Protein AF-A0AAV4H0S3-F1 (afdb_monomer)

Nearest PDB structures (foldseek):
  5j5u-assembly4_D  TM=8.490E-01  e=4.529E-18  Flavobacterium johnsoniae UW101
  5j5u-assembly1_A  TM=8.573E-01  e=6.608E-18  Flavobacterium johnsoniae UW101
  5j5u-assembly3_C  TM=8.530E-01  e=1.017E-17  Flavobacterium johnsoniae UW101
  6dk2-assembly1_A  TM=8.198E-01  e=1.654E-17  Bacteroidetes bacterium AC2a
  6dk2-assembly2_B  TM=8.374E-01  e=3.921E-17  Bacteroidetes bacterium AC2a

Radius of gyration: 20.95 Å; Cα contacts (8 Å, |Δi|>4): 518; chains: 1; bounding box: 54×49×56 Å

InterPro domains:
  IPR011990 Tetratricopeptide-like helical domain superfamily [SSF48452] (2-329)
  IPR041662 SusD-like 2 [PF12771] (5-298)

Organism: NCBI:txid1093978

pLDDT: mean 95.14, std 5.3, range [49.88, 98.94]

Sequence (329 aa):
ALNPENPTPKYDDGFKVYKDLIARLKKAIEAIDTGARGLEIDNIYGGSMEKWKKYGASIYLRMGMVLADVDPNFSKTAVEDAFNKGVFTSNEDNALLTYTTEPPNRNPIYGAITASGRDDYVIAENLVDKLNTLNDPRRDVFYTKLDDGTYKGGFSGKINKYGSFSHVSDLVGKTPDRKGRLMDYSEVSFLLAEAKQLKEYNNIGSKSAEYHYDEGVKASIKFWGKSDEEATTYLAQPSVQYNPAKYKELIGTQMWIATYNRGYATWLHYRRYDQPIMKDVKKGKTTDKQPPRRLTYPVSEQTMNINSKDAGNKIGGDKMETKLFWDKN

Solvent-accessible surface area (backbone atoms only — not comparable to full-atom values): 17935 Å² total; per-residue (Å²): 130,85,48,85,92,43,77,62,60,74,69,76,59,67,66,61,53,51,52,50,49,51,56,51,49,52,53,52,41,71,67,57,56,61,86,48,88,44,53,80,89,34,56,55,62,62,23,42,35,55,52,51,32,21,46,46,17,36,52,40,29,54,56,14,57,52,28,43,84,66,39,47,70,61,13,41,56,38,32,31,50,15,44,74,64,37,40,58,86,41,71,90,52,36,44,33,40,62,32,36,76,52,85,92,50,29,21,65,55,11,45,61,30,51,76,62,70,49,79,74,65,59,38,50,30,66,58,41,51,51,39,58,77,64,66,42,85,59,51,69,58,57,22,34,66,42,98,88,70,46,74,40,36,28,59,62,69,56,93,64,64,46,97,79,32,14,28,64,6,60,76,56,28,65,32,32,40,46,60,43,63,79,49,48,27,27,56,51,24,36,53,48,14,51,42,47,65,40,79,83,49,72,63,64,74,87,72,51,28,58,57,25,39,52,50,13,53,36,43,36,41,40,75,68,74,44,52,70,66,58,33,52,57,53,48,67,34,84,93,57,44,82,42,86,94,46,40,52,56,54,46,19,33,52,48,36,59,58,31,61,92,27,64,70,60,23,55,51,45,22,55,72,44,64,13,62,83,69,74,69,23,85,62,42,88,43,92,82,18,51,83,69,58,39,80,53,78,56,73,64,40,60,71,69,25,60,45,51,52,58,50,20,54,76,57,79,35,73,40,37,73,34,55,48,87,49,48,77,121

Secondary structure (DSSP, 8-state):
---TT-SSPPPPPHHHHHHHHHHHHHHHHHH--TTS---TT-TTTTT-HHHHHHHHHHHHHHHHHHTTTT-HHHHHHHHHHHHHTT---SGGG-EEE--BSSTTSB-HHHIIIIITT----B-BHHHHHHHHHTT-TTHHHHBPPPTTS---PBPTTS---GGGS-BB-HHHHS-TTPPEEEE-HHHHHHHHHHHHHSTT--SS-S--HHHHHHHHHHHHHHHTT--HHHHHHHHTSTTTS--GGGHHHHHHHHHHHHTTT-HHHHHHHHHHHT-SPPPP-TT-SSTTSSPPSSPPPPHHHHHH-THHHHHHHHTT-S-TTPPPTT---

Mean predicted aligned error: 3.86 Å

Structure (mmCIF, N/CA/C/O backbone):
data_AF-A0AAV4H0S3-F1
#
_entry.id   AF-A0AAV4H0S3-F1
#
loop_
_atom_site.group_PDB
_atom_site.id
_atom_site.type_symbol
_atom_site.label_atom_id
_atom_site.label_alt_id
_atom_site.label_comp_id
_atom_site.label_asym_id
_atom_site.label_entity_id
_atom_site.label_seq_id
_atom_site.pdbx_PDB_ins_code
_atom_site.Cartn_x
_atom_site.Cartn_y
_atom_site.Cartn_z
_atom_site.occupancy
_atom_site.B_iso_or_equiv
_atom_site.auth_seq_id
_atom_site.auth_comp_id
_atom_site.auth_asym_id
_atom_site.auth_atom_id
_atom_site.pdbx_PDB_model_num
ATOM 1 N N . ALA A 1 1 ? 20.809 -10.542 -17.241 1.00 49.88 1 ALA A N 1
ATOM 2 C CA . ALA A 1 1 ? 21.268 -11.663 -16.397 1.00 49.88 1 ALA A CA 1
ATOM 3 C C . ALA A 1 1 ? 21.158 -13.043 -17.070 1.00 49.88 1 ALA A C 1
ATOM 5 O O . ALA A 1 1 ? 21.772 -13.963 -16.564 1.00 49.88 1 ALA A O 1
ATOM 6 N N . LEU A 1 2 ? 20.437 -13.214 -18.196 1.00 56.72 2 LEU A N 1
ATOM 7 C CA . LEU A 1 2 ? 20.309 -14.515 -18.892 1.00 56.72 2 LEU A CA 1
ATOM 8 C C . LEU A 1 2 ? 21.019 -14.586 -20.260 1.00 56.72 2 LEU A C 1
ATOM 10 O O . LEU A 1 2 ? 20.886 -15.585 -20.954 1.00 56.72 2 LEU A O 1
ATOM 14 N N . ASN A 1 3 ? 21.752 -13.542 -20.665 1.00 74.81 3 ASN A N 1
ATOM 15 C CA . ASN A 1 3 ? 22.568 -13.602 -21.877 1.00 74.81 3 ASN A CA 1
ATOM 16 C C . ASN A 1 3 ? 23.973 -14.107 -21.497 1.00 74.81 3 ASN A C 1
ATOM 18 O O . ASN A 1 3 ? 24.678 -13.363 -20.808 1.00 74.81 3 ASN A O 1
ATOM 22 N N . PRO A 1 4 ? 24.394 -15.314 -21.923 1.00 77.31 4 PRO A N 1
ATOM 23 C CA . PRO A 1 4 ? 25.727 -15.835 -21.619 1.00 77.31 4 PRO A CA 1
ATOM 24 C C . PRO A 1 4 ? 26.857 -14.970 -22.202 1.00 77.31 4 PRO A C 1
ATOM 26 O O . PRO A 1 4 ? 27.970 -15.001 -21.688 1.00 77.31 4 PRO A O 1
ATOM 29 N N . GLU A 1 5 ? 26.572 -14.146 -23.214 1.00 86.06 5 GLU A N 1
ATOM 30 C CA . GLU A 1 5 ? 27.529 -13.211 -23.822 1.00 86.06 5 GLU A CA 1
ATOM 31 C C . GLU A 1 5 ? 27.691 -11.905 -23.026 1.00 86.06 5 GLU A C 1
ATOM 33 O O . GLU A 1 5 ? 28.588 -11.112 -23.298 1.00 86.06 5 GLU A O 1
ATOM 38 N N . ASN A 1 6 ? 26.838 -11.665 -22.024 1.00 84.56 6 ASN A N 1
ATOM 39 C CA . ASN A 1 6 ? 26.936 -10.517 -21.124 1.00 84.56 6 ASN A CA 1
ATOM 40 C C . ASN A 1 6 ? 26.804 -10.976 -19.660 1.00 84.56 6 ASN A C 1
ATOM 42 O O . ASN A 1 6 ? 25.757 -10.753 -19.036 1.00 84.56 6 ASN A O 1
ATOM 46 N N . PRO A 1 7 ? 27.844 -11.639 -19.114 1.00 83.31 7 PRO A N 1
ATOM 47 C CA . PRO A 1 7 ? 27.806 -12.231 -17.776 1.00 83.31 7 PRO A CA 1
ATOM 48 C C . PRO A 1 7 ? 27.806 -11.181 -16.657 1.00 83.31 7 PRO A C 1
ATOM 50 O O . PRO A 1 7 ? 27.354 -11.460 -15.550 1.00 83.31 7 PRO A O 1
ATOM 53 N N . THR A 1 8 ? 28.265 -9.960 -16.942 1.00 86.62 8 THR A N 1
ATOM 54 C CA . THR A 1 8 ? 28.328 -8.840 -15.995 1.00 86.62 8 THR A CA 1
ATOM 55 C C . THR A 1 8 ? 27.564 -7.632 -16.546 1.00 86.62 8 THR A C 1
ATOM 57 O O . THR A 1 8 ? 28.153 -6.595 -16.863 1.00 86.62 8 THR A O 1
ATOM 60 N N . PRO A 1 9 ? 26.229 -7.732 -16.692 1.00 91.44 9 PRO A N 1
ATOM 61 C CA . PRO A 1 9 ? 25.446 -6.638 -17.238 1.00 91.44 9 PRO A CA 1
ATOM 62 C C . PRO A 1 9 ? 25.525 -5.417 -16.318 1.00 91.44 9 PRO A C 1
ATOM 64 O O . PRO A 1 9 ? 25.506 -5.532 -15.087 1.00 91.44 9 PRO A O 1
ATOM 67 N N . LYS A 1 10 ? 25.579 -4.230 -16.929 1.00 93.00 10 LYS A N 1
ATOM 68 C CA . LYS A 1 10 ? 25.437 -2.970 -16.199 1.00 93.00 10 LYS A CA 1
ATOM 69 C C . LYS A 1 10 ? 24.039 -2.873 -15.593 1.00 93.00 10 LYS A C 1
ATOM 71 O O . LYS A 1 10 ? 23.071 -3.396 -16.137 1.00 93.00 10 LYS A O 1
ATOM 76 N N . TYR A 1 11 ? 23.962 -2.170 -14.472 1.00 94.00 11 TYR A N 1
ATOM 77 C CA . TYR A 1 11 ? 22.703 -1.839 -13.825 1.00 94.00 11 TYR A CA 1
ATOM 78 C C . TYR A 1 11 ? 22.131 -0.581 -14.471 1.00 94.00 11 TYR A C 1
ATOM 80 O O . TYR A 1 11 ? 22.799 0.460 -14.519 1.00 94.00 11 TYR A O 1
ATOM 88 N N . ASP A 1 12 ? 20.905 -0.694 -14.968 1.00 95.06 12 ASP A N 1
ATOM 89 C CA . ASP A 1 12 ? 20.189 0.425 -15.559 1.00 95.06 12 ASP A CA 1
ATOM 90 C C . ASP A 1 12 ? 19.768 1.443 -14.494 1.00 95.06 12 ASP A C 1
ATOM 92 O O . ASP A 1 12 ? 19.574 1.127 -13.318 1.00 95.06 12 ASP A O 1
ATOM 96 N N . ASP A 1 13 ? 19.619 2.693 -14.923 1.00 95.56 13 ASP A N 1
ATOM 97 C CA . ASP A 1 13 ? 19.119 3.759 -14.065 1.00 95.56 13 ASP A CA 1
ATOM 98 C C . ASP A 1 13 ? 17.660 3.495 -13.660 1.00 95.56 13 ASP A C 1
ATOM 100 O O . ASP A 1 13 ? 16.784 3.330 -14.513 1.00 95.56 13 ASP A O 1
ATOM 104 N N . GLY A 1 14 ? 17.393 3.483 -12.351 1.00 95.19 14 GLY A N 1
ATOM 105 C CA . GLY A 1 14 ? 16.081 3.125 -11.815 1.00 95.19 14 GLY A CA 1
ATOM 106 C C . GLY A 1 14 ? 14.953 4.039 -12.297 1.00 95.19 14 GLY A C 1
ATOM 107 O O . GLY A 1 14 ? 13.861 3.548 -12.572 1.00 95.19 14 GLY A O 1
ATOM 108 N N . PHE A 1 15 ? 15.211 5.341 -12.460 1.00 96.56 15 PHE A N 1
ATOM 109 C CA . PHE A 1 15 ? 14.204 6.293 -12.935 1.00 96.56 15 PHE A CA 1
ATOM 110 C C . PHE A 1 15 ? 13.856 6.053 -14.410 1.00 96.56 15 PHE A C 1
ATOM 112 O O . PHE A 1 15 ? 12.675 6.024 -14.771 1.00 96.56 15 PHE A O 1
ATOM 119 N N . LYS A 1 16 ? 14.860 5.792 -15.259 1.00 97.44 16 LYS A N 1
ATOM 120 C CA . LYS A 1 16 ? 14.649 5.404 -16.665 1.00 97.44 16 LYS A CA 1
ATOM 121 C C . LYS A 1 16 ? 13.889 4.086 -16.792 1.00 97.44 16 LYS A C 1
ATOM 123 O O . LYS A 1 16 ? 12.915 4.034 -17.541 1.00 97.44 16 LYS A O 1
ATOM 128 N N . VAL A 1 17 ? 14.284 3.056 -16.037 1.00 97.75 17 VAL A N 1
ATOM 129 C CA . VAL A 1 17 ? 13.578 1.761 -16.012 1.00 97.75 17 VAL A CA 1
ATOM 130 C C . VAL A 1 17 ? 12.121 1.954 -15.602 1.00 97.75 17 VAL A C 1
ATOM 132 O O . VAL A 1 17 ? 11.226 1.396 -16.226 1.00 97.75 17 VAL A O 1
ATOM 135 N N . TYR A 1 18 ? 11.855 2.782 -14.592 1.00 98.31 18 TYR A N 1
ATOM 136 C CA . TYR A 1 18 ? 10.496 3.009 -14.109 1.00 98.31 18 TYR A CA 1
ATOM 137 C C . TYR A 1 18 ? 9.591 3.670 -15.156 1.00 98.31 18 TYR A C 1
ATOM 139 O O . TYR A 1 18 ? 8.459 3.229 -15.359 1.00 98.31 18 TYR A O 1
ATOM 147 N N . LYS A 1 19 ? 10.092 4.687 -15.869 1.00 98.38 19 LYS A N 1
ATOM 148 C CA . LYS A 1 19 ? 9.354 5.319 -16.975 1.00 98.38 19 LYS A CA 1
ATOM 149 C C . LYS A 1 19 ? 9.140 4.374 -18.158 1.00 98.38 19 LYS A C 1
ATOM 151 O O . LYS A 1 19 ? 8.065 4.393 -18.754 1.00 98.38 19 LYS A O 1
ATOM 156 N N . ASP A 1 20 ? 10.121 3.532 -18.475 1.00 98.44 20 ASP A N 1
ATOM 157 C CA . ASP A 1 20 ? 9.971 2.505 -19.512 1.00 98.44 20 ASP A CA 1
ATOM 158 C C . ASP A 1 20 ? 8.908 1.461 -19.125 1.00 98.44 20 ASP A C 1
ATOM 160 O O . ASP A 1 20 ? 8.040 1.130 -19.932 1.00 98.44 20 ASP A O 1
ATOM 164 N N . LEU A 1 21 ? 8.890 1.011 -17.865 1.00 98.50 21 LEU A N 1
ATOM 165 C CA . LEU A 1 21 ? 7.846 0.121 -17.347 1.00 98.50 21 LEU A CA 1
ATOM 166 C C . LEU A 1 21 ? 6.452 0.750 -17.449 1.00 98.50 21 LEU A C 1
ATOM 168 O O . LEU A 1 21 ? 5.514 0.071 -17.861 1.00 98.50 21 LEU A O 1
ATOM 172 N N . ILE A 1 22 ? 6.317 2.044 -17.144 1.00 98.62 22 ILE A N 1
ATOM 173 C CA . ILE A 1 22 ? 5.062 2.784 -17.339 1.00 98.62 22 ILE A CA 1
ATOM 174 C C . ILE A 1 22 ? 4.642 2.774 -18.815 1.00 98.62 22 ILE A C 1
ATOM 176 O O . ILE A 1 22 ? 3.488 2.479 -19.125 1.00 98.62 22 ILE A O 1
ATOM 180 N N . ALA A 1 23 ? 5.567 3.047 -19.739 1.00 98.44 23 ALA A N 1
ATOM 181 C CA . ALA A 1 23 ? 5.273 3.038 -21.171 1.00 98.44 23 ALA A CA 1
ATOM 182 C C . ALA A 1 23 ? 4.837 1.646 -21.669 1.00 98.44 23 ALA A C 1
ATOM 184 O O . ALA A 1 23 ? 3.905 1.536 -22.469 1.00 98.44 23 ALA A O 1
ATOM 185 N N . ARG A 1 24 ? 5.471 0.573 -21.179 1.00 98.50 24 ARG A N 1
ATOM 186 C CA . ARG A 1 24 ? 5.085 -0.814 -21.493 1.00 98.50 24 ARG A CA 1
ATOM 187 C C . ARG A 1 24 ? 3.723 -1.174 -20.911 1.00 98.50 24 ARG A C 1
ATOM 189 O O . ARG A 1 24 ? 2.913 -1.770 -21.615 1.00 98.50 24 ARG A O 1
ATOM 196 N N . LEU A 1 25 ? 3.458 -0.787 -19.665 1.00 98.50 25 LEU A N 1
ATOM 197 C CA . LEU A 1 25 ? 2.172 -1.014 -19.009 1.00 98.50 25 LEU A CA 1
ATOM 198 C C . LEU A 1 25 ? 1.038 -0.311 -19.759 1.00 98.50 25 LEU A C 1
ATOM 200 O O . LEU A 1 25 ? 0.014 -0.932 -20.028 1.00 98.50 25 LEU A O 1
ATOM 204 N N . LYS A 1 26 ? 1.243 0.943 -20.177 1.00 98.19 26 LYS A N 1
ATOM 205 C CA . LYS A 1 26 ? 0.289 1.683 -21.013 1.00 98.19 26 LYS A CA 1
ATOM 206 C C . LYS A 1 26 ? -0.058 0.922 -22.295 1.00 98.19 26 LYS A C 1
ATOM 208 O O . LYS A 1 26 ? -1.237 0.697 -22.557 1.00 98.19 26 LYS A O 1
ATOM 213 N N . LYS A 1 27 ? 0.955 0.466 -23.039 1.00 98.38 27 LYS A N 1
ATOM 214 C CA . LYS A 1 27 ? 0.751 -0.339 -24.256 1.00 98.38 27 LYS A CA 1
ATOM 215 C C . LYS A 1 27 ? -0.000 -1.639 -23.968 1.00 98.38 27 LYS A C 1
ATOM 217 O O . LYS A 1 27 ? -0.868 -2.017 -24.743 1.00 98.38 27 LYS A O 1
ATOM 222 N N . ALA A 1 28 ? 0.306 -2.308 -22.855 1.00 97.88 28 ALA A N 1
ATOM 223 C CA . ALA A 1 28 ? -0.391 -3.528 -22.460 1.00 97.88 28 ALA A CA 1
ATOM 224 C C . ALA A 1 28 ? -1.878 -3.269 -22.168 1.00 97.88 28 ALA A C 1
ATOM 226 O O . ALA A 1 28 ? -2.720 -4.006 -22.664 1.00 97.88 28 ALA A O 1
ATOM 227 N N . ILE A 1 29 ? -2.216 -2.200 -21.436 1.00 98.19 29 ILE A N 1
ATOM 228 C CA . ILE A 1 29 ? -3.613 -1.817 -21.153 1.00 98.19 29 ILE A CA 1
ATOM 229 C C . ILE A 1 29 ? -4.372 -1.491 -22.448 1.00 98.19 29 ILE A C 1
ATOM 231 O O . ILE A 1 29 ? -5.541 -1.847 -22.587 1.00 98.19 29 ILE A O 1
ATOM 235 N N . GLU A 1 30 ? -3.719 -0.810 -23.391 1.00 97.50 30 GLU A N 1
ATOM 236 C CA . GLU A 1 30 ? -4.295 -0.446 -24.693 1.00 97.50 30 GLU A CA 1
ATOM 237 C C . GLU A 1 30 ? -4.496 -1.655 -25.612 1.00 97.50 30 GLU A C 1
ATOM 239 O O . GLU A 1 30 ? -5.431 -1.660 -26.407 1.00 97.50 30 GLU A O 1
ATOM 244 N N . ALA A 1 31 ? -3.663 -2.687 -25.475 1.00 97.19 31 ALA A N 1
ATOM 245 C CA . ALA A 1 31 ? -3.773 -3.928 -26.233 1.00 97.19 31 ALA A CA 1
ATOM 246 C C . ALA A 1 31 ? -4.835 -4.898 -25.686 1.00 97.19 31 ALA A C 1
ATOM 248 O O . ALA A 1 31 ? -5.160 -5.874 -26.360 1.00 97.19 31 ALA A O 1
ATOM 249 N N . ILE A 1 32 ? -5.367 -4.670 -24.478 1.00 96.88 32 ILE A N 1
ATOM 250 C CA . ILE A 1 32 ? -6.418 -5.525 -23.916 1.00 96.88 32 ILE A CA 1
ATOM 251 C C . ILE A 1 32 ? -7.733 -5.303 -24.669 1.00 96.88 32 ILE A C 1
ATOM 253 O O . ILE A 1 32 ? -8.385 -4.262 -24.531 1.00 96.88 32 ILE A O 1
ATOM 257 N N . ASP A 1 33 ? -8.147 -6.342 -25.391 1.00 96.00 33 ASP A N 1
ATOM 258 C CA . ASP A 1 33 ? -9.506 -6.511 -25.890 1.00 96.00 33 ASP A CA 1
ATOM 259 C C . ASP A 1 33 ? -10.385 -7.127 -24.792 1.00 96.00 33 ASP A C 1
ATOM 261 O O . ASP A 1 33 ? -10.177 -8.262 -24.361 1.00 96.00 33 ASP A O 1
ATOM 265 N N . THR A 1 34 ? -11.371 -6.365 -24.317 1.00 95.31 34 THR A N 1
ATOM 266 C CA . THR A 1 34 ? -12.300 -6.807 -23.268 1.00 95.31 34 THR A CA 1
ATOM 267 C C . THR A 1 34 ? -13.361 -7.784 -23.775 1.00 95.31 34 THR A C 1
ATOM 269 O O . THR A 1 34 ? -14.014 -8.421 -22.953 1.00 95.31 34 THR A O 1
ATOM 272 N N . GLY A 1 35 ? -13.546 -7.904 -25.094 1.00 93.50 35 GLY A N 1
ATOM 273 C CA . GLY A 1 35 ? -14.429 -8.893 -25.719 1.00 93.50 35 GLY A CA 1
ATOM 274 C C . GLY A 1 35 ? -13.746 -10.233 -26.004 1.00 93.50 35 GLY A C 1
ATOM 275 O O . GLY A 1 35 ? -14.428 -11.218 -26.293 1.00 93.50 35 GLY A O 1
ATOM 276 N N . ALA A 1 36 ? -12.415 -10.296 -25.914 1.00 92.12 36 ALA A N 1
ATOM 277 C CA . ALA A 1 36 ? -11.662 -11.519 -26.142 1.00 92.12 36 ALA A CA 1
ATOM 278 C C . ALA A 1 36 ? -11.798 -12.512 -24.975 1.00 92.12 36 ALA A C 1
ATOM 280 O O . ALA A 1 36 ? -11.922 -12.136 -23.806 1.00 92.12 36 ALA A O 1
ATOM 281 N N . ARG A 1 37 ? -11.705 -13.811 -25.291 1.00 89.44 37 ARG A N 1
ATOM 282 C CA . ARG A 1 37 ? -11.587 -14.875 -24.282 1.00 89.44 37 ARG A CA 1
ATOM 283 C C . ARG A 1 37 ? -10.246 -14.721 -23.560 1.00 89.44 37 ARG A C 1
ATOM 285 O O . ARG A 1 37 ? -9.197 -14.830 -24.192 1.00 89.44 37 ARG A O 1
ATOM 292 N N . GLY A 1 38 ? -10.281 -14.482 -22.251 1.00 90.88 38 GLY A N 1
ATOM 293 C CA . GLY A 1 38 ? -9.073 -14.481 -21.428 1.00 90.88 38 GLY A CA 1
ATOM 294 C C . GLY A 1 38 ? -8.558 -15.888 -21.118 1.00 90.88 38 GLY A C 1
ATOM 295 O O . GLY A 1 38 ? -9.110 -16.896 -21.558 1.00 90.88 38 GLY A O 1
ATOM 296 N N . LEU A 1 39 ? -7.475 -15.953 -20.344 1.00 89.81 39 LEU A N 1
ATOM 297 C CA . LEU A 1 39 ? -6.863 -17.220 -19.944 1.00 89.81 39 LEU A CA 1
ATOM 298 C C . LEU A 1 39 ? -7.748 -17.959 -18.933 1.00 89.81 39 LEU A C 1
ATOM 300 O O . LEU A 1 39 ? -8.074 -17.421 -17.881 1.00 89.81 39 LEU A O 1
ATOM 304 N N . GLU A 1 40 ? -8.081 -19.215 -19.227 1.00 86.50 40 GLU A N 1
ATOM 305 C CA . GLU A 1 40 ? -8.931 -20.050 -18.361 1.00 86.50 40 GLU A CA 1
ATOM 306 C C . GLU A 1 40 ? -8.274 -20.407 -17.026 1.00 86.50 40 GLU A C 1
ATOM 308 O O . GLU A 1 40 ? -8.951 -20.551 -16.015 1.00 86.50 40 GLU A O 1
ATOM 313 N N . ILE A 1 41 ? -6.945 -20.516 -17.011 1.00 90.69 41 ILE A N 1
ATOM 314 C CA . ILE A 1 41 ? -6.145 -20.859 -15.825 1.00 90.69 41 ILE A CA 1
ATOM 315 C C . ILE A 1 41 ? -5.713 -19.620 -15.020 1.00 90.69 41 ILE A C 1
ATOM 317 O O . ILE A 1 41 ? -4.657 -19.603 -14.388 1.00 90.69 41 ILE A O 1
ATOM 321 N N . ASP A 1 42 ? -6.508 -18.552 -15.068 1.00 94.88 42 ASP A N 1
ATOM 322 C CA . ASP A 1 42 ? -6.264 -17.311 -14.335 1.00 94.88 42 ASP A CA 1
ATOM 323 C C . ASP A 1 42 ? -6.822 -17.373 -12.904 1.00 94.88 42 ASP A C 1
ATOM 325 O O . ASP A 1 42 ? -8.019 -17.215 -12.661 1.00 94.88 42 ASP A O 1
ATOM 329 N N . ASN A 1 43 ? -5.918 -17.508 -11.934 1.00 94.06 43 ASN A N 1
ATOM 330 C CA . ASN A 1 43 ? -6.252 -17.578 -10.509 1.00 94.06 43 ASN A CA 1
ATOM 331 C C . ASN A 1 43 ? -6.507 -16.212 -9.841 1.00 94.06 43 ASN A C 1
ATOM 333 O O . ASN A 1 43 ? -6.631 -16.155 -8.613 1.00 94.06 43 ASN A O 1
ATOM 337 N N . ILE A 1 44 ? -6.568 -15.118 -10.606 1.00 97.00 44 ILE A N 1
ATOM 338 C CA . ILE A 1 44 ? -6.874 -13.771 -10.103 1.00 97.00 44 ILE A CA 1
ATOM 339 C C . ILE A 1 44 ? -8.281 -13.350 -10.533 1.00 97.00 44 ILE A C 1
ATOM 341 O O . ILE A 1 44 ? -9.122 -13.066 -9.677 1.00 97.00 44 ILE A O 1
ATOM 345 N N . TYR A 1 45 ? -8.557 -13.333 -11.839 1.00 97.00 45 TYR A N 1
ATOM 346 C CA . TYR A 1 45 ? -9.826 -12.843 -12.390 1.00 97.00 45 TYR A CA 1
ATOM 347 C C . TYR A 1 45 ? -10.596 -13.871 -13.222 1.00 97.00 45 TYR A C 1
ATOM 349 O O . TYR A 1 45 ? -11.603 -13.508 -13.835 1.00 97.00 45 TYR A O 1
ATOM 357 N N . GLY A 1 46 ? -10.159 -15.135 -13.251 1.00 95.12 46 GLY A N 1
ATOM 358 C CA . GLY A 1 46 ? -10.826 -16.188 -14.020 1.00 95.12 46 GLY A CA 1
ATOM 359 C C . GLY A 1 46 ? -10.931 -15.867 -15.513 1.00 95.12 46 GLY A C 1
ATOM 360 O O . GLY A 1 46 ? -11.920 -16.226 -16.146 1.00 95.12 46 GLY A O 1
ATOM 361 N N . GLY A 1 47 ? -9.971 -15.118 -16.062 1.00 95.94 47 GLY A N 1
ATOM 362 C CA . GLY A 1 47 ? -9.927 -14.747 -17.473 1.00 95.94 47 GLY A CA 1
ATOM 363 C C . GLY A 1 47 ? -10.717 -13.482 -17.817 1.00 95.94 47 GLY A C 1
ATOM 364 O O . GLY A 1 47 ? -10.864 -13.163 -18.995 1.00 95.94 47 GLY A O 1
ATOM 365 N N . SER A 1 48 ? -11.223 -12.727 -16.834 1.00 96.31 48 SER A N 1
ATOM 366 C CA . SER A 1 48 ? -11.912 -11.459 -17.109 1.00 96.31 48 SER A CA 1
ATOM 367 C C . SER A 1 48 ? -10.936 -10.383 -17.600 1.00 96.31 48 SER A C 1
ATOM 369 O O . SER A 1 48 ? -10.246 -9.728 -16.814 1.00 96.31 48 SER A O 1
ATOM 371 N N . MET A 1 49 ? -10.911 -10.164 -18.917 1.00 97.25 49 MET A N 1
ATOM 372 C CA . MET A 1 49 ? -10.073 -9.138 -19.548 1.00 97.25 49 MET A CA 1
ATOM 373 C C . MET A 1 49 ? -10.461 -7.715 -19.123 1.00 97.25 49 MET A C 1
ATOM 375 O O . MET A 1 49 ? -9.594 -6.851 -19.004 1.00 97.25 49 MET A O 1
ATOM 379 N N . GLU A 1 50 ? -11.737 -7.471 -18.806 1.00 97.06 50 GLU A N 1
ATOM 380 C CA . GLU A 1 50 ? -12.193 -6.200 -18.229 1.00 97.06 50 GLU A CA 1
ATOM 381 C C . GLU A 1 50 ? -11.512 -5.911 -16.882 1.00 97.06 50 GLU A C 1
ATOM 383 O O . GLU A 1 50 ? -10.940 -4.834 -16.690 1.00 97.06 50 GLU A O 1
ATOM 388 N N . LYS A 1 51 ? -11.490 -6.888 -15.965 1.00 97.75 51 LYS A N 1
ATOM 389 C CA . LYS A 1 51 ? -10.826 -6.719 -14.665 1.00 97.75 51 LYS A CA 1
ATOM 390 C C . LYS A 1 51 ? -9.308 -6.613 -14.795 1.00 97.75 51 LYS A C 1
ATOM 392 O O . LYS A 1 51 ? -8.700 -5.800 -14.099 1.00 97.75 51 LYS A O 1
ATOM 397 N N . TRP A 1 52 ? -8.694 -7.341 -15.731 1.00 97.94 52 TRP A N 1
ATOM 398 C CA . TRP A 1 52 ? -7.273 -7.169 -16.056 1.00 97.94 52 TRP A CA 1
ATOM 399 C C . TRP A 1 52 ? -6.950 -5.758 -16.551 1.00 97.94 52 TRP A C 1
ATOM 401 O O . TRP A 1 52 ? -5.942 -5.182 -16.133 1.00 97.94 52 TRP A O 1
ATOM 411 N N . LYS A 1 53 ? -7.818 -5.167 -17.380 1.00 98.31 53 LYS A N 1
ATOM 412 C CA . LYS A 1 53 ? -7.669 -3.781 -17.837 1.00 98.31 53 LYS A CA 1
ATOM 413 C C . LYS A 1 53 ? -7.733 -2.800 -16.667 1.00 98.31 53 LYS A C 1
ATOM 415 O O . LYS A 1 53 ? -6.839 -1.961 -16.538 1.00 98.31 53 LYS A O 1
ATOM 420 N N . LYS A 1 54 ? -8.712 -2.965 -15.768 1.00 98.69 54 LYS A N 1
ATOM 421 C CA . LYS A 1 54 ? -8.826 -2.145 -14.550 1.00 98.69 54 LYS A CA 1
ATOM 422 C C . LYS A 1 54 ? -7.625 -2.290 -13.619 1.00 98.69 54 LYS A C 1
ATOM 424 O O . LYS A 1 54 ? -7.145 -1.304 -13.053 1.00 98.69 54 LYS A O 1
ATOM 429 N N . TYR A 1 55 ? -7.107 -3.507 -13.466 1.00 98.81 55 TYR A N 1
ATOM 430 C CA . TYR A 1 55 ? -5.918 -3.754 -12.656 1.00 98.81 55 TYR A CA 1
ATOM 431 C C . TYR A 1 55 ? -4.677 -3.096 -13.257 1.00 98.81 55 TYR A C 1
ATOM 433 O O . TYR A 1 55 ? -3.953 -2.402 -12.543 1.00 98.81 55 TYR A O 1
ATOM 441 N N . GLY A 1 56 ? -4.473 -3.224 -14.571 1.00 98.75 56 GLY A N 1
ATOM 442 C CA . GLY A 1 56 ? -3.395 -2.539 -15.282 1.00 98.75 56 GLY A CA 1
ATOM 443 C C . GLY A 1 56 ? -3.462 -1.020 -15.104 1.00 98.75 56 GLY A C 1
ATOM 444 O O . GLY A 1 56 ? -2.467 -0.409 -14.710 1.00 98.75 56 GLY A O 1
ATOM 445 N N . ALA A 1 57 ? -4.637 -0.416 -15.302 1.00 98.88 57 ALA A N 1
ATOM 446 C CA . ALA A 1 57 ? -4.858 1.013 -15.065 1.00 98.88 57 ALA A CA 1
ATOM 447 C C . ALA A 1 57 ? -4.577 1.415 -13.605 1.00 98.88 57 ALA A C 1
ATOM 449 O O . ALA A 1 57 ? -3.992 2.463 -13.344 1.00 98.88 57 ALA A O 1
ATOM 450 N N . SER A 1 58 ? -4.914 0.561 -12.638 1.00 98.94 58 SER A N 1
ATOM 451 C CA . SER A 1 58 ? -4.682 0.828 -11.212 1.00 98.94 58 SER A CA 1
ATOM 452 C C . SER A 1 58 ? -3.198 0.734 -10.830 1.00 98.94 58 SER A C 1
ATOM 454 O O . SER A 1 58 ? -2.698 1.567 -10.070 1.00 98.94 58 SER A O 1
ATOM 456 N N . ILE A 1 59 ? -2.444 -0.211 -11.408 1.00 98.75 59 ILE A N 1
ATOM 457 C CA . ILE A 1 59 ? -0.975 -0.225 -11.300 1.00 98.75 59 ILE A CA 1
ATOM 458 C C . ILE A 1 59 ? -0.402 1.044 -11.936 1.00 98.75 59 ILE A C 1
ATOM 460 O O . ILE A 1 59 ? 0.488 1.660 -11.351 1.00 98.75 59 ILE A O 1
ATOM 464 N N . TYR A 1 60 ? -0.922 1.457 -13.095 1.00 98.81 60 TYR A N 1
ATOM 465 C CA . TYR A 1 60 ? -0.470 2.664 -13.780 1.00 98.81 60 TYR A CA 1
ATOM 466 C C . TYR A 1 60 ? -0.680 3.906 -12.901 1.00 98.81 60 TYR A C 1
ATOM 468 O O . TYR A 1 60 ? 0.256 4.685 -12.725 1.00 98.81 60 TYR A O 1
ATOM 476 N N . LEU A 1 61 ? -1.832 4.023 -12.234 1.00 98.88 61 LEU A N 1
ATOM 477 C CA . LEU A 1 61 ? -2.099 5.069 -11.245 1.00 98.88 61 LEU A CA 1
ATOM 478 C C . LEU A 1 61 ? -1.070 5.054 -10.103 1.00 98.88 61 LEU A C 1
ATOM 480 O O . LEU A 1 61 ? -0.473 6.090 -9.806 1.00 98.88 61 LEU A O 1
ATOM 484 N N . ARG A 1 62 ? -0.820 3.888 -9.482 1.00 98.81 62 ARG A N 1
ATOM 485 C CA . ARG A 1 62 ? 0.201 3.749 -8.423 1.00 98.81 62 ARG A CA 1
ATOM 486 C C . ARG A 1 62 ? 1.559 4.227 -8.920 1.00 98.81 62 ARG A C 1
ATOM 488 O O . ARG A 1 62 ? 2.227 4.977 -8.214 1.00 98.81 62 ARG A O 1
ATOM 495 N N . MET A 1 63 ? 1.966 3.786 -10.107 1.00 98.75 63 MET A N 1
ATOM 496 C CA . MET A 1 63 ? 3.264 4.134 -10.672 1.00 98.75 63 MET A CA 1
ATOM 497 C C . MET A 1 63 ? 3.371 5.622 -11.004 1.00 98.75 63 MET A C 1
ATOM 499 O O . MET A 1 63 ? 4.395 6.229 -10.707 1.00 98.75 63 MET A O 1
ATOM 503 N N . GLY A 1 64 ? 2.318 6.228 -11.551 1.00 98.56 64 GLY A N 1
ATOM 504 C CA . GLY A 1 64 ? 2.255 7.672 -11.762 1.00 98.56 64 GLY A CA 1
ATOM 505 C C . GLY A 1 64 ? 2.485 8.4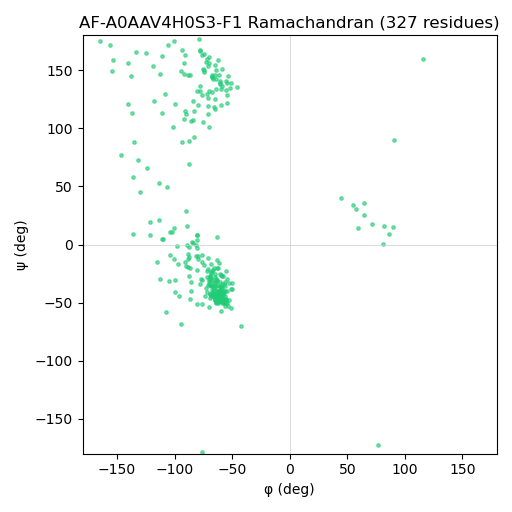25 -10.453 1.00 98.56 64 GLY A C 1
ATOM 506 O O . GLY A 1 64 ? 3.436 9.194 -10.355 1.00 98.56 64 GLY A O 1
ATOM 507 N N . MET A 1 65 ? 1.719 8.091 -9.411 1.00 98.38 65 MET A N 1
ATOM 508 C CA . MET A 1 65 ? 1.829 8.745 -8.104 1.00 98.38 65 MET A CA 1
ATOM 509 C C . MET A 1 65 ? 3.189 8.542 -7.421 1.00 98.38 65 MET A C 1
ATOM 511 O O . MET A 1 65 ? 3.647 9.430 -6.710 1.00 98.38 65 MET A O 1
ATOM 515 N N . VAL A 1 66 ? 3.885 7.418 -7.640 1.00 98.19 66 VAL A N 1
ATOM 516 C CA . VAL A 1 66 ? 5.260 7.225 -7.125 1.00 98.19 66 VAL A CA 1
ATOM 517 C C . VAL A 1 66 ? 6.219 8.294 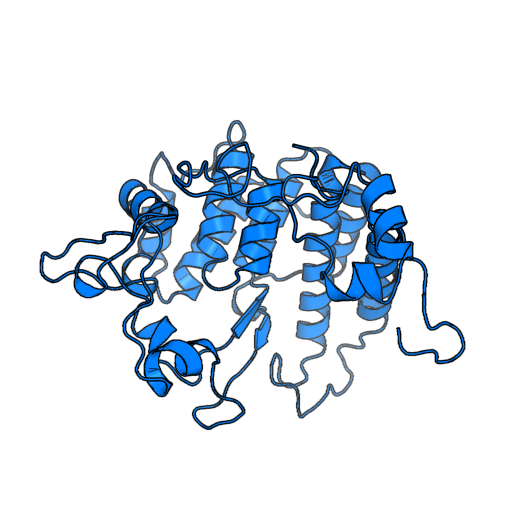-7.659 1.00 98.19 66 VAL A C 1
ATOM 519 O O . VAL A 1 66 ? 7.203 8.613 -6.999 1.00 98.19 66 VAL A O 1
ATOM 522 N N . LEU A 1 67 ? 5.939 8.875 -8.826 1.00 98.06 67 LEU A N 1
ATOM 523 C CA . LEU A 1 67 ? 6.762 9.925 -9.418 1.00 98.06 67 LEU A CA 1
ATOM 524 C C . LEU A 1 67 ? 6.360 11.343 -8.988 1.00 98.06 67 LEU A C 1
ATOM 526 O O . LEU A 1 67 ? 7.027 12.284 -9.412 1.00 98.06 67 LEU A O 1
ATOM 530 N N . ALA A 1 68 ? 5.326 11.512 -8.155 1.00 96.75 68 ALA A N 1
ATOM 531 C CA . ALA A 1 68 ? 4.754 12.819 -7.824 1.00 96.75 68 ALA A CA 1
ATOM 532 C C . ALA A 1 68 ? 5.784 13.829 -7.292 1.00 96.75 68 ALA A C 1
ATOM 534 O O . ALA A 1 68 ? 5.748 14.983 -7.707 1.00 96.75 68 ALA A O 1
ATOM 535 N N . ASP A 1 69 ? 6.731 13.394 -6.454 1.00 94.88 69 ASP A N 1
ATOM 536 C CA . ASP A 1 69 ? 7.737 14.281 -5.849 1.00 94.88 69 ASP A CA 1
ATOM 537 C C . ASP A 1 69 ? 9.006 14.465 -6.708 1.00 94.88 69 ASP A C 1
ATOM 539 O O . ASP A 1 69 ? 9.765 15.413 -6.506 1.00 94.88 69 ASP A O 1
ATOM 543 N N . VAL A 1 70 ? 9.282 13.562 -7.659 1.00 96.62 70 VAL A N 1
ATOM 544 C CA . VAL A 1 70 ? 10.525 13.582 -8.464 1.00 96.62 70 VAL A CA 1
ATOM 545 C C . VAL A 1 70 ? 10.316 14.086 -9.891 1.00 96.62 70 VAL A C 1
ATOM 547 O O . VAL A 1 70 ? 11.221 14.691 -10.463 1.00 96.62 70 VAL A O 1
ATOM 550 N N . ASP A 1 71 ? 9.142 13.850 -10.470 1.00 97.12 71 ASP A N 1
ATOM 551 C CA . ASP A 1 71 ? 8.750 14.349 -11.787 1.00 97.12 71 ASP A CA 1
ATOM 552 C C . ASP A 1 71 ? 7.238 14.643 -11.815 1.00 97.12 71 ASP A C 1
ATOM 554 O O . ASP A 1 71 ? 6.453 13.853 -12.356 1.00 97.12 71 ASP A O 1
ATOM 558 N N . PRO A 1 72 ? 6.812 15.777 -11.224 1.00 96.75 72 PRO A N 1
ATOM 559 C CA . PRO A 1 72 ? 5.397 16.119 -11.087 1.00 96.75 72 PRO A CA 1
ATOM 560 C C . PRO A 1 72 ? 4.656 16.208 -12.429 1.00 96.75 72 PRO A C 1
ATOM 562 O O . PRO A 1 72 ? 3.493 15.820 -12.524 1.00 96.75 72 PRO A O 1
ATOM 565 N N . ASN A 1 73 ? 5.330 16.667 -13.490 1.00 97.12 73 ASN A N 1
ATOM 566 C CA . ASN A 1 73 ? 4.732 16.817 -14.820 1.00 97.12 73 ASN A CA 1
ATOM 567 C C . ASN A 1 73 ? 4.433 15.457 -15.462 1.00 97.12 73 ASN A C 1
ATOM 569 O O . ASN A 1 73 ? 3.337 15.234 -15.993 1.00 97.12 73 ASN A O 1
ATOM 573 N N . PHE A 1 74 ? 5.397 14.533 -15.404 1.00 97.75 74 PHE A N 1
ATOM 574 C CA . PHE A 1 74 ? 5.174 13.174 -15.884 1.00 97.75 74 PHE A CA 1
ATOM 575 C C . PHE A 1 74 ? 4.149 12.445 -15.008 1.00 97.75 74 PHE A C 1
ATOM 577 O O . PHE A 1 74 ? 3.264 11.784 -15.548 1.00 97.75 74 PHE A O 1
ATOM 584 N N . SER A 1 75 ? 4.237 12.600 -13.680 1.00 98.44 75 SER A N 1
ATOM 585 C CA . SER A 1 75 ? 3.272 12.050 -12.719 1.00 98.44 75 SER A CA 1
ATOM 586 C C . SER A 1 75 ? 1.846 12.467 -13.065 1.00 98.44 75 SER A C 1
ATOM 588 O O . SER A 1 75 ? 1.002 11.599 -13.280 1.00 98.44 75 SER A O 1
ATOM 590 N N . LYS A 1 76 ? 1.592 13.773 -13.228 1.00 98.31 76 LYS A N 1
ATOM 591 C CA . LYS A 1 76 ? 0.285 14.306 -13.631 1.00 98.31 76 LYS A CA 1
ATOM 592 C C . LYS A 1 76 ? -0.244 13.610 -14.884 1.00 98.31 76 LYS A C 1
ATOM 594 O O . LYS A 1 76 ? -1.337 13.050 -14.863 1.00 98.31 76 LYS A O 1
ATOM 599 N N . THR A 1 77 ? 0.554 13.607 -15.952 1.00 98.06 77 THR A N 1
ATOM 600 C CA . THR A 1 77 ? 0.164 13.009 -17.240 1.00 98.06 77 THR A CA 1
ATOM 601 C C . THR A 1 77 ? -0.173 11.524 -17.085 1.00 98.06 77 THR A C 1
ATOM 603 O O . THR A 1 77 ? -1.175 11.049 -17.614 1.00 98.06 77 THR A O 1
ATOM 606 N N . ALA A 1 78 ? 0.654 10.787 -16.339 1.00 98.44 78 ALA A N 1
ATOM 607 C CA . ALA A 1 78 ? 0.470 9.364 -16.094 1.00 98.44 78 ALA A CA 1
ATOM 608 C C . ALA A 1 78 ? -0.791 9.060 -15.276 1.00 98.44 78 ALA A C 1
ATOM 610 O O . ALA A 1 78 ? -1.526 8.133 -15.604 1.00 98.44 78 ALA A O 1
ATOM 611 N N . VAL A 1 79 ? -1.043 9.835 -14.224 1.00 98.75 79 VAL A N 1
ATOM 612 C CA . VAL A 1 79 ? -2.181 9.652 -13.317 1.00 98.75 79 VAL A CA 1
ATOM 613 C C . VAL A 1 79 ? -3.503 9.965 -14.010 1.00 98.75 79 VAL A C 1
ATOM 615 O O . VAL A 1 79 ? -4.455 9.196 -13.880 1.00 98.75 79 VAL A O 1
ATOM 618 N N . GLU A 1 80 ? -3.557 11.045 -14.787 1.00 98.56 80 GLU A N 1
ATOM 619 C CA . GLU A 1 80 ? -4.745 11.410 -15.563 1.00 98.56 80 GLU A CA 1
ATOM 620 C C . GLU A 1 80 ? -5.047 10.379 -16.661 1.00 98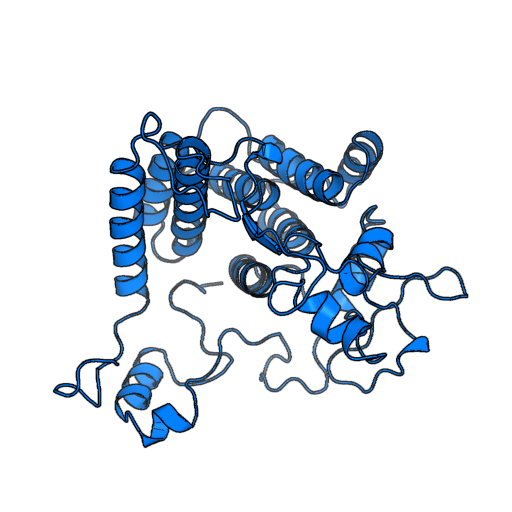.56 80 GLU A C 1
ATOM 622 O O . GLU A 1 80 ? -6.199 9.981 -16.833 1.00 98.56 80 GLU A O 1
ATOM 627 N N . ASP A 1 81 ? -4.034 9.881 -17.378 1.00 98.50 81 ASP A N 1
ATOM 628 C CA . ASP A 1 81 ? -4.225 8.810 -18.370 1.00 98.50 81 ASP A CA 1
ATOM 629 C C . ASP A 1 81 ? -4.673 7.503 -17.695 1.00 98.50 81 ASP A C 1
ATOM 631 O O . ASP A 1 81 ? -5.647 6.885 -18.121 1.00 98.50 81 ASP A O 1
ATOM 635 N N . ALA A 1 82 ? -4.036 7.110 -16.585 1.00 98.69 82 ALA A N 1
ATOM 636 C CA . ALA A 1 82 ? -4.425 5.930 -15.814 1.00 98.69 82 ALA A CA 1
ATOM 637 C C . ALA A 1 82 ? -5.893 5.985 -15.368 1.00 98.69 82 ALA A C 1
ATOM 639 O O . ALA A 1 82 ? -6.627 5.016 -15.564 1.00 98.69 82 ALA A O 1
ATOM 640 N N . PHE A 1 83 ? -6.334 7.124 -14.824 1.00 98.62 83 PHE A N 1
ATOM 641 C CA . PHE A 1 83 ? -7.724 7.338 -14.428 1.00 98.62 83 PHE A CA 1
ATOM 642 C C . PHE A 1 83 ? -8.686 7.165 -15.610 1.00 98.62 83 PHE A C 1
ATOM 644 O O . PHE A 1 83 ? -9.651 6.407 -15.508 1.00 98.62 83 PHE A O 1
ATOM 651 N N . ASN A 1 84 ? -8.393 7.800 -16.748 1.00 98.06 84 ASN A N 1
ATOM 652 C CA . ASN A 1 84 ? -9.239 7.740 -17.945 1.00 98.06 84 ASN A CA 1
ATOM 653 C C . ASN A 1 84 ? -9.273 6.353 -18.605 1.00 98.06 84 ASN A C 1
ATOM 655 O O . ASN A 1 84 ? -10.238 6.025 -19.294 1.00 98.06 84 ASN A O 1
ATOM 659 N N . LYS A 1 85 ? -8.258 5.511 -18.377 1.00 97.56 85 LYS A N 1
ATOM 660 C CA . LYS A 1 85 ? -8.265 4.101 -18.801 1.00 97.56 85 LYS A CA 1
ATOM 661 C C . LYS A 1 85 ? -9.144 3.197 -17.923 1.00 97.56 85 LYS A C 1
ATOM 663 O O . LYS A 1 85 ? -9.377 2.053 -18.311 1.00 97.56 85 LYS A O 1
ATOM 668 N N . GLY A 1 86 ? -9.650 3.708 -16.798 1.00 98.06 86 GLY A N 1
ATOM 669 C CA . GLY A 1 86 ? -10.574 3.021 -15.897 1.00 98.06 86 GLY A CA 1
ATOM 670 C C . GLY A 1 86 ? -9.855 2.236 -14.805 1.00 98.06 86 GLY A C 1
ATOM 671 O O . GLY A 1 86 ? -9.552 1.063 -14.980 1.00 98.06 86 GLY A O 1
ATOM 672 N N . VAL A 1 87 ? -9.595 2.880 -13.665 1.00 98.81 87 VAL A N 1
ATOM 673 C CA . VAL A 1 87 ? -9.049 2.238 -12.452 1.00 98.81 87 VAL A CA 1
ATOM 674 C C . VAL A 1 87 ? -10.136 1.478 -11.674 1.00 98.81 87 VAL A C 1
ATOM 676 O O . VAL A 1 87 ? -11.307 1.503 -12.049 1.00 98.81 87 VAL A O 1
ATOM 679 N N . PHE A 1 88 ? -9.768 0.796 -10.584 1.00 98.88 88 PHE A N 1
ATOM 680 C CA . PHE A 1 88 ? -10.734 0.158 -9.681 1.00 98.88 88 PHE A CA 1
ATOM 681 C C . PHE A 1 88 ? -11.793 1.144 -9.181 1.00 98.88 88 PHE A C 1
ATOM 683 O O . PHE A 1 88 ? -11.477 2.276 -8.810 1.00 98.88 88 PHE A O 1
ATOM 690 N N . THR A 1 89 ? -13.039 0.681 -9.122 1.00 98.50 89 THR A N 1
ATOM 691 C CA . THR A 1 89 ? -14.193 1.470 -8.668 1.00 98.50 89 THR A CA 1
ATOM 692 C C . THR A 1 89 ? -14.821 0.937 -7.386 1.00 98.50 89 THR A C 1
ATOM 694 O O . THR A 1 89 ? -15.608 1.648 -6.768 1.00 98.50 89 THR A O 1
ATOM 697 N N . SER A 1 90 ? -14.491 -0.293 -6.990 1.00 98.69 90 SER A N 1
ATOM 698 C CA . SER A 1 90 ? -15.007 -0.934 -5.780 1.00 98.69 90 SER A CA 1
ATOM 699 C C . SER A 1 90 ? -14.179 -2.172 -5.396 1.00 98.69 90 SER A C 1
ATOM 701 O O . SER A 1 90 ? -13.273 -2.586 -6.124 1.00 98.69 90 SER A O 1
ATOM 703 N N . ASN A 1 91 ? -14.484 -2.793 -4.250 1.00 98.56 91 ASN A N 1
ATOM 704 C CA . ASN A 1 91 ? -13.776 -3.991 -3.771 1.00 98.56 91 ASN A CA 1
ATOM 705 C C . ASN A 1 91 ? -13.934 -5.215 -4.697 1.00 98.56 91 ASN A C 1
ATOM 707 O O . ASN A 1 91 ? -13.112 -6.130 -4.655 1.00 98.56 91 ASN A O 1
ATOM 711 N N . GLU A 1 92 ? -14.954 -5.237 -5.551 1.00 98.38 92 GLU A N 1
ATOM 712 C CA . GLU A 1 92 ? -15.198 -6.272 -6.559 1.00 98.38 92 GLU A CA 1
ATOM 713 C C . GLU A 1 92 ? -14.115 -6.297 -7.651 1.00 98.38 92 GLU A C 1
ATOM 715 O O . GLU A 1 92 ? -13.936 -7.324 -8.317 1.00 98.38 92 GLU A O 1
ATOM 720 N N . ASP A 1 93 ? -13.372 -5.199 -7.815 1.00 98.75 93 ASP A N 1
ATOM 721 C CA . ASP A 1 93 ? -12.262 -5.093 -8.761 1.00 98.75 93 ASP A CA 1
ATOM 722 C C . ASP A 1 93 ? -10.918 -5.553 -8.165 1.00 98.75 93 ASP A C 1
ATOM 724 O O . ASP A 1 93 ? -9.942 -5.677 -8.903 1.00 98.75 93 ASP A O 1
ATOM 728 N N . ASN A 1 94 ? -10.836 -5.836 -6.858 1.00 98.75 94 ASN A N 1
ATOM 729 C CA . ASN A 1 94 ? -9.582 -6.181 -6.177 1.00 98.75 94 ASN A CA 1
ATOM 730 C C . ASN A 1 94 ? -8.810 -7.312 -6.883 1.00 98.75 94 ASN A C 1
ATOM 732 O O . ASN A 1 94 ? -9.371 -8.357 -7.213 1.00 98.75 94 ASN A O 1
ATOM 736 N N . ALA A 1 95 ? -7.495 -7.137 -7.040 1.00 98.56 95 ALA A N 1
ATOM 737 C CA . ALA A 1 95 ? -6.603 -8.152 -7.595 1.00 98.56 95 ALA A CA 1
ATOM 738 C C . ALA A 1 95 ? -6.196 -9.141 -6.494 1.00 98.56 95 ALA A C 1
ATOM 740 O O . ALA A 1 95 ? -5.240 -8.909 -5.739 1.00 98.56 95 ALA A O 1
ATOM 741 N N . LEU A 1 96 ? -6.957 -10.231 -6.387 1.00 98.06 96 LEU A N 1
ATOM 742 C CA . LEU A 1 96 ? -6.807 -11.257 -5.360 1.00 98.06 96 LEU A CA 1
ATOM 743 C C . LEU A 1 96 ? -6.295 -12.566 -5.967 1.00 98.06 96 LEU A C 1
ATOM 745 O O . LEU A 1 96 ? -7.018 -13.228 -6.699 1.00 98.06 96 LEU A O 1
ATOM 749 N N . LEU A 1 97 ? -5.075 -12.970 -5.620 1.00 97.12 97 LEU A N 1
ATOM 750 C CA . LEU A 1 97 ? -4.532 -14.277 -5.972 1.00 97.12 97 LEU A CA 1
ATOM 751 C C . LEU A 1 97 ? -5.230 -15.368 -5.156 1.00 97.12 97 LEU A C 1
ATOM 753 O O . LEU A 1 97 ? -5.158 -15.374 -3.925 1.00 97.12 97 LEU A O 1
ATOM 757 N N . THR A 1 98 ? -5.889 -16.296 -5.837 1.00 96.12 98 THR A N 1
ATOM 758 C CA . THR A 1 98 ? -6.550 -17.439 -5.205 1.00 96.12 98 THR A CA 1
ATOM 759 C C . THR A 1 98 ? -5.526 -18.507 -4.827 1.00 96.12 98 THR A C 1
ATOM 761 O O . THR A 1 98 ? -4.677 -18.875 -5.637 1.00 96.12 98 THR A O 1
ATOM 764 N N . TYR A 1 99 ? -5.619 -18.997 -3.591 1.00 96.75 99 TYR A N 1
ATOM 765 C CA . TYR A 1 99 ? -4.857 -20.137 -3.082 1.00 96.75 99 TYR A CA 1
ATOM 766 C C . TYR A 1 99 ? -5.799 -21.322 -2.843 1.00 96.75 99 TYR A C 1
ATOM 768 O O . TYR A 1 99 ? -7.012 -21.145 -2.753 1.00 96.75 99 TYR A O 1
ATOM 776 N N . THR A 1 100 ? -5.241 -22.523 -2.739 1.00 95.44 100 THR A N 1
ATOM 777 C CA . THR A 1 100 ? -5.978 -23.755 -2.413 1.00 95.44 100 THR A CA 1
ATOM 778 C C . THR A 1 100 ? -5.800 -24.130 -0.943 1.00 95.44 100 THR A C 1
ATOM 780 O O . THR A 1 100 ? -5.012 -23.520 -0.230 1.00 95.44 100 THR A O 1
ATOM 783 N N . THR A 1 101 ? -6.489 -25.161 -0.461 1.00 96.00 101 THR A N 1
ATOM 784 C CA . THR A 1 101 ? -6.220 -25.712 0.880 1.00 96.00 101 THR A CA 1
ATOM 785 C C . THR A 1 101 ? -4.955 -26.579 0.900 1.00 96.00 101 THR A C 1
ATOM 787 O O . THR A 1 101 ? -4.236 -26.616 1.899 1.00 96.00 101 THR A O 1
ATOM 790 N N . GLU A 1 102 ? -4.643 -27.218 -0.232 1.00 93.56 102 GLU A N 1
ATOM 791 C CA . GLU A 1 102 ? -3.567 -28.206 -0.358 1.00 93.56 102 GLU A CA 1
ATOM 792 C C . GLU A 1 102 ? -2.229 -27.624 -0.856 1.00 93.56 102 GLU A C 1
ATOM 794 O O . GLU A 1 102 ? -2.214 -26.663 -1.637 1.00 93.56 102 GLU A O 1
ATOM 799 N N . PRO A 1 103 ? -1.078 -28.199 -0.449 1.00 91.94 103 PRO A N 1
ATOM 800 C CA . PRO A 1 103 ? 0.217 -27.888 -1.051 1.00 91.94 103 PRO A CA 1
ATOM 801 C C . PRO A 1 103 ? 0.287 -28.337 -2.530 1.00 91.94 103 PRO A C 1
ATOM 803 O O . PRO A 1 103 ? -0.398 -29.279 -2.919 1.00 91.94 103 PRO A O 1
ATOM 806 N N . PRO A 1 104 ? 1.134 -27.705 -3.368 1.00 92.94 104 PRO A N 1
ATOM 807 C CA . PRO A 1 104 ? 2.034 -26.593 -3.047 1.00 92.94 104 PRO A CA 1
ATOM 808 C C . PRO A 1 104 ? 1.353 -25.213 -3.096 1.00 92.94 104 PRO A C 1
ATOM 810 O O . PRO A 1 104 ? 2.011 -24.208 -2.848 1.00 92.94 104 PRO A O 1
ATOM 813 N N . ASN A 1 105 ? 0.049 -25.157 -3.390 1.00 94.62 105 ASN A N 1
ATOM 814 C CA . ASN A 1 105 ? -0.667 -23.927 -3.746 1.00 94.62 105 ASN A CA 1
ATOM 815 C C . ASN A 1 105 ? -1.491 -23.320 -2.600 1.00 94.62 105 ASN A C 1
ATOM 817 O O . ASN A 1 105 ? -2.326 -22.447 -2.837 1.00 94.62 105 ASN A O 1
ATOM 821 N N . ARG A 1 106 ? -1.264 -23.752 -1.358 1.00 95.62 106 ARG A N 1
ATOM 822 C CA . ARG A 1 106 ? -1.852 -23.116 -0.175 1.00 95.62 106 ARG A CA 1
ATOM 823 C C . ARG A 1 106 ? -1.217 -21.770 0.139 1.00 95.62 106 ARG A C 1
ATOM 825 O O . ARG A 1 106 ? -0.069 -21.506 -0.218 1.00 95.62 106 ARG A O 1
ATOM 832 N N . ASN A 1 107 ? -1.954 -20.931 0.855 1.00 96.50 107 ASN A N 1
ATOM 833 C CA . ASN A 1 107 ? -1.504 -19.619 1.279 1.00 96.50 107 ASN A CA 1
ATOM 834 C C . ASN A 1 107 ? -0.170 -19.731 2.056 1.00 96.50 107 ASN A C 1
ATOM 836 O O . ASN A 1 107 ? -0.066 -20.503 3.018 1.00 96.50 107 ASN A O 1
ATOM 840 N N . PRO A 1 108 ? 0.863 -18.957 1.680 1.00 94.94 108 PRO A N 1
ATOM 841 C CA . PRO A 1 108 ? 2.194 -19.085 2.266 1.00 94.94 108 PRO A CA 1
ATOM 842 C C . PRO A 1 108 ? 2.266 -18.641 3.733 1.00 94.94 108 PRO A C 1
ATOM 844 O O . PRO A 1 108 ? 3.135 -19.113 4.461 1.00 94.94 108 PRO A O 1
ATOM 847 N N . ILE A 1 109 ? 1.361 -17.776 4.197 1.00 94.88 109 ILE A N 1
ATOM 848 C CA . ILE A 1 109 ? 1.303 -17.344 5.602 1.00 94.88 109 ILE A CA 1
ATOM 849 C C . ILE A 1 109 ? 0.758 -18.469 6.466 1.00 94.88 109 ILE A C 1
ATOM 851 O O . ILE A 1 109 ? 1.364 -18.788 7.485 1.00 94.88 109 ILE A O 1
ATOM 855 N N . TYR A 1 110 ? -0.306 -19.135 6.012 1.00 96.19 110 TYR A N 1
ATOM 856 C CA . TYR A 1 110 ? -0.757 -20.374 6.640 1.00 96.19 110 TYR A CA 1
ATOM 857 C C . TYR A 1 110 ? 0.358 -21.423 6.670 1.00 96.19 110 TYR A C 1
ATOM 859 O O . TYR A 1 110 ? 0.608 -22.044 7.703 1.00 96.19 110 TYR A O 1
ATOM 867 N N . GLY A 1 111 ? 1.074 -21.582 5.552 1.00 95.38 111 GLY A N 1
ATOM 868 C CA . GLY A 1 111 ? 2.232 -22.468 5.454 1.00 95.38 111 GLY A CA 1
ATOM 869 C C . GLY A 1 111 ? 3.305 -22.173 6.508 1.00 95.38 111 GLY A C 1
ATOM 870 O O . GLY A 1 111 ? 3.795 -23.089 7.167 1.00 95.38 111 GLY A O 1
ATOM 871 N N . ALA A 1 112 ? 3.650 -20.897 6.679 1.00 93.62 112 ALA A N 1
ATOM 872 C CA . ALA A 1 112 ? 4.722 -20.448 7.562 1.00 93.62 112 ALA A CA 1
ATOM 873 C C . ALA A 1 112 ? 4.345 -20.436 9.052 1.00 93.62 112 ALA A C 1
ATOM 875 O O . ALA A 1 112 ? 5.210 -20.683 9.891 1.00 93.62 112 ALA A O 1
ATOM 876 N N . ILE A 1 113 ? 3.084 -20.139 9.378 1.00 93.62 113 ILE A N 1
ATOM 877 C CA . ILE A 1 113 ? 2.601 -20.011 10.759 1.00 93.62 113 ILE A CA 1
ATOM 878 C C . ILE A 1 113 ? 2.010 -21.343 11.222 1.00 93.62 113 ILE A C 1
ATOM 880 O O . ILE A 1 113 ? 2.587 -22.028 12.060 1.00 93.62 113 ILE A O 1
ATOM 884 N N . THR A 1 114 ? 0.878 -21.748 10.647 1.00 94.94 114 THR A N 1
ATOM 885 C CA . THR A 1 114 ? 0.105 -22.893 11.141 1.00 94.94 114 THR A CA 1
ATOM 886 C C . THR A 1 114 ? 0.665 -24.225 10.675 1.00 94.94 114 THR A C 1
ATOM 888 O O . THR A 1 114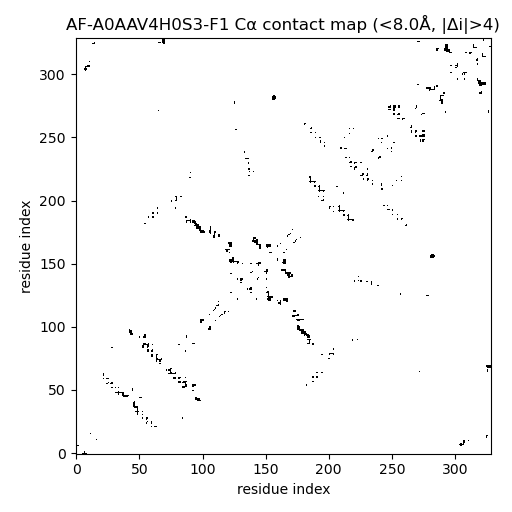 ? 0.919 -25.096 11.501 1.00 94.94 114 THR A O 1
ATOM 891 N N . ALA A 1 115 ? 0.907 -24.403 9.376 1.00 94.12 115 ALA A N 1
ATOM 892 C CA . ALA A 1 115 ? 1.335 -25.705 8.865 1.00 94.12 115 ALA A CA 1
ATOM 893 C C . ALA A 1 115 ? 2.752 -26.096 9.314 1.00 94.12 115 ALA A C 1
ATOM 895 O O . ALA A 1 115 ? 3.070 -27.279 9.364 1.00 94.12 115 ALA A O 1
ATOM 896 N N . SER A 1 116 ? 3.592 -25.107 9.629 1.00 94.31 116 SER A N 1
ATOM 897 C CA . SER A 1 116 ? 4.929 -25.321 10.195 1.00 94.31 116 SER A CA 1
ATOM 898 C C . SER A 1 116 ? 4.925 -25.419 11.729 1.00 94.31 116 SER A C 1
ATOM 900 O O . SER A 1 116 ? 5.987 -25.615 12.311 1.00 94.31 116 SER A O 1
ATOM 902 N N . GLY A 1 117 ? 3.766 -25.265 12.388 1.00 93.81 117 GLY A N 1
ATOM 903 C CA . GLY A 1 117 ? 3.628 -25.352 13.847 1.00 93.81 117 GLY A CA 1
ATOM 904 C C . GLY A 1 117 ? 4.382 -24.261 14.611 1.00 93.81 117 GLY A C 1
ATOM 905 O O . GLY A 1 117 ? 4.976 -24.538 15.650 1.00 93.81 117 GLY A O 1
ATOM 906 N N . ARG A 1 118 ? 4.436 -23.039 14.068 1.00 91.31 118 ARG A N 1
ATOM 907 C CA . ARG A 1 118 ? 5.259 -21.949 14.601 1.00 91.31 118 ARG A CA 1
ATOM 908 C C . ARG A 1 118 ? 4.464 -20.963 15.454 1.00 91.31 118 ARG A C 1
ATOM 910 O O . ARG A 1 118 ? 3.607 -20.248 14.944 1.00 91.31 118 ARG A O 1
ATOM 917 N N . ASP A 1 119 ? 4.886 -20.838 16.711 1.00 89.31 119 ASP A N 1
ATOM 918 C CA . ASP A 1 119 ? 4.360 -19.907 17.718 1.00 89.31 119 ASP A CA 1
ATOM 919 C C . ASP A 1 119 ? 5.397 -18.835 18.102 1.00 89.31 119 ASP A C 1
ATOM 921 O O . ASP A 1 119 ? 5.775 -18.654 19.259 1.00 89.31 119 ASP A O 1
ATOM 925 N N . ASP A 1 120 ? 5.936 -18.142 17.105 1.00 90.06 120 ASP A N 1
ATOM 926 C CA . ASP A 1 120 ? 6.957 -17.100 17.280 1.00 90.06 120 ASP A CA 1
ATOM 927 C C . ASP A 1 120 ? 6.692 -15.844 16.425 1.00 90.06 120 ASP A C 1
ATOM 929 O O . ASP A 1 120 ? 7.513 -14.926 16.374 1.00 90.06 120 ASP A O 1
ATOM 933 N N . TYR A 1 121 ? 5.514 -15.761 15.797 1.00 92.06 121 TYR A N 1
ATOM 934 C CA . TYR A 1 121 ? 5.043 -14.578 15.076 1.00 92.06 121 TYR A CA 1
ATOM 935 C C . TYR A 1 121 ? 4.226 -13.659 15.992 1.00 92.06 121 TYR A C 1
ATOM 937 O O . TYR A 1 121 ? 3.077 -13.941 16.321 1.00 92.06 121 TYR A O 1
ATOM 945 N N . VAL A 1 122 ? 4.800 -12.513 16.357 1.00 94.12 122 VAL A N 1
ATOM 946 C CA . VAL A 1 122 ? 4.117 -11.456 17.123 1.00 94.12 122 VAL A CA 1
ATOM 947 C C . VAL A 1 122 ? 3.927 -10.204 16.273 1.00 94.12 122 VAL A C 1
ATOM 949 O O . VAL A 1 122 ? 4.763 -9.882 15.426 1.00 94.12 122 VAL A O 1
ATOM 952 N N . ILE A 1 123 ? 2.836 -9.473 16.498 1.00 95.94 123 ILE A N 1
ATOM 953 C CA . ILE A 1 123 ? 2.575 -8.219 15.779 1.00 95.94 123 ILE A CA 1
ATOM 954 C C . ILE A 1 123 ? 3.412 -7.094 16.372 1.00 95.94 123 ILE A C 1
ATOM 956 O O . ILE A 1 123 ? 3.483 -6.961 17.585 1.00 95.94 123 ILE A O 1
ATOM 960 N N . ALA A 1 124 ? 4.023 -6.256 15.537 1.00 95.00 124 ALA A N 1
ATOM 961 C CA . ALA A 1 124 ? 4.843 -5.144 16.010 1.00 95.00 124 ALA A CA 1
ATOM 962 C C . ALA A 1 12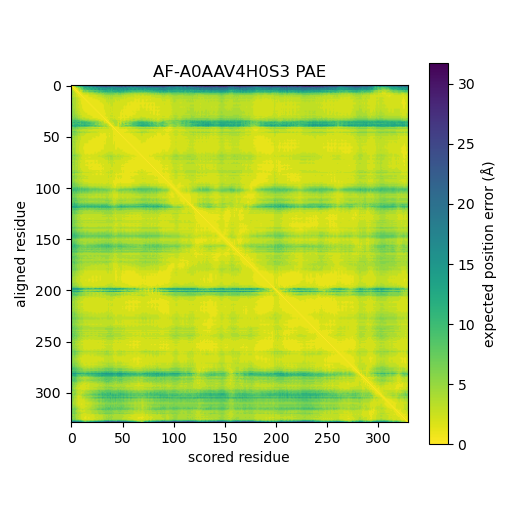4 ? 4.025 -4.061 16.744 1.00 95.00 124 ALA A C 1
ATOM 964 O O . ALA A 1 124 ? 2.930 -3.691 16.313 1.00 95.00 124 ALA A O 1
ATOM 965 N N . GLU A 1 125 ? 4.610 -3.490 17.802 1.00 96.44 125 GLU A N 1
ATOM 966 C CA . GLU A 1 125 ? 4.039 -2.408 18.625 1.00 96.44 125 GLU A CA 1
ATOM 967 C C . GLU A 1 125 ? 3.539 -1.211 17.814 1.00 96.44 125 GLU A C 1
ATOM 969 O O . GLU A 1 125 ? 2.473 -0.686 18.107 1.00 96.44 125 GLU A O 1
ATOM 974 N N . ASN A 1 126 ? 4.242 -0.825 16.745 1.00 95.38 126 ASN A N 1
ATOM 975 C CA . ASN A 1 126 ? 3.854 0.329 15.933 1.00 95.38 126 ASN A CA 1
ATOM 976 C C . ASN A 1 126 ? 2.441 0.173 15.346 1.00 95.38 126 ASN A C 1
ATOM 978 O O . ASN A 1 126 ? 1.698 1.149 15.285 1.00 95.38 126 ASN A O 1
ATOM 982 N N . LEU A 1 127 ? 2.058 -1.043 14.933 1.00 97.31 127 LEU A N 1
ATOM 983 C CA . LEU A 1 127 ? 0.718 -1.315 14.405 1.00 97.31 127 LEU A CA 1
ATOM 984 C C . LEU A 1 127 ? -0.306 -1.395 15.525 1.00 97.31 127 LEU A C 1
ATOM 986 O O . LEU A 1 127 ? -1.321 -0.705 15.464 1.00 97.31 127 LEU A O 1
ATOM 990 N N . VAL A 1 128 ? -0.027 -2.198 16.551 1.00 98.19 128 VAL A N 1
ATOM 991 C CA . VAL A 1 128 ? -0.994 -2.420 17.630 1.00 98.19 128 VAL A CA 1
ATOM 992 C C . VAL A 1 128 ? -1.314 -1.121 18.362 1.00 98.19 128 VAL A C 1
ATOM 994 O O . VAL A 1 128 ? -2.486 -0.808 18.563 1.00 98.19 128 VAL A O 1
ATOM 997 N N . ASP A 1 129 ? -0.297 -0.329 18.691 1.00 97.81 129 ASP A N 1
ATOM 998 C CA . ASP A 1 129 ? -0.478 0.927 19.412 1.00 97.81 129 ASP A CA 1
ATOM 999 C C . ASP A 1 129 ? -1.234 1.945 18.557 1.00 97.81 129 ASP A C 1
ATOM 1001 O O . ASP A 1 129 ? -2.170 2.574 19.049 1.00 97.81 129 ASP A O 1
ATOM 1005 N N . LYS A 1 130 ? -0.904 2.060 17.260 1.00 98.06 130 LYS A N 1
ATOM 1006 C CA . LYS A 1 130 ? -1.615 2.963 16.344 1.00 98.06 130 LYS A CA 1
ATOM 1007 C C . LYS A 1 130 ? -3.098 2.608 16.249 1.00 98.06 130 LYS A C 1
ATOM 1009 O O . LYS A 1 130 ? -3.939 3.492 16.394 1.00 98.06 130 LYS A O 1
ATOM 1014 N N . LEU A 1 131 ? -3.429 1.335 16.039 1.00 98.56 131 LEU A N 1
ATOM 1015 C CA . LEU A 1 131 ? -4.821 0.894 15.933 1.00 98.56 131 LEU A CA 1
ATOM 1016 C C . LEU A 1 131 ? -5.558 0.981 17.277 1.00 98.56 131 LEU A C 1
ATOM 1018 O O . LEU A 1 131 ? -6.758 1.248 17.289 1.00 98.56 131 LEU A O 1
ATOM 1022 N N . ASN A 1 132 ? -4.868 0.800 18.407 1.00 98.31 132 ASN A N 1
ATOM 1023 C CA . ASN A 1 132 ? -5.445 1.029 19.730 1.00 98.31 132 ASN A CA 1
ATOM 1024 C C . ASN A 1 132 ? -5.796 2.505 19.943 1.00 98.31 132 ASN A C 1
ATOM 1026 O O . ASN A 1 132 ? -6.919 2.797 20.344 1.00 98.31 132 ASN A O 1
ATOM 1030 N N . THR A 1 133 ? -4.886 3.431 19.621 1.00 97.81 133 THR A N 1
ATOM 1031 C CA . THR A 1 133 ? -5.145 4.879 19.705 1.00 97.81 133 THR A CA 1
ATOM 1032 C C . THR A 1 133 ? -6.311 5.313 18.817 1.00 97.81 133 THR A C 1
ATOM 1034 O O . THR A 1 133 ? -7.082 6.184 19.207 1.00 97.81 133 THR A O 1
ATOM 1037 N N . LEU A 1 134 ? -6.455 4.703 17.639 1.00 98.06 134 LEU A N 1
ATOM 1038 C CA . LEU A 1 134 ? -7.535 4.999 16.692 1.00 98.06 134 LEU A CA 1
ATOM 1039 C C . LEU A 1 134 ? -8.833 4.231 16.976 1.00 98.06 134 LEU A C 1
ATOM 1041 O O . LEU A 1 134 ? -9.767 4.319 16.184 1.00 98.06 134 LEU A O 1
ATOM 1045 N N . ASN A 1 135 ? -8.880 3.424 18.041 1.00 98.00 135 ASN A N 1
ATOM 1046 C CA . ASN A 1 135 ? -9.979 2.497 18.312 1.00 98.00 135 ASN A CA 1
ATOM 1047 C C . ASN A 1 135 ? -10.429 1.706 17.071 1.00 98.00 135 ASN A C 1
ATOM 1049 O O . ASN A 1 135 ? -11.618 1.487 16.852 1.00 98.00 135 ASN A O 1
ATOM 1053 N N . ASP A 1 136 ? -9.472 1.272 16.254 1.00 98.69 136 ASP A N 1
ATOM 1054 C CA . ASP A 1 136 ? -9.745 0.764 14.913 1.00 98.69 136 ASP A CA 1
ATOM 1055 C C . ASP A 1 136 ? -10.596 -0.519 14.954 1.00 98.69 136 ASP A C 1
ATOM 1057 O O . ASP A 1 136 ? -10.286 -1.424 15.744 1.00 98.69 136 ASP A O 1
ATOM 1061 N N . PRO A 1 137 ? -11.654 -0.638 14.127 1.00 98.50 137 PRO A N 1
ATOM 1062 C CA . PRO A 1 137 ? -12.490 -1.833 14.101 1.00 98.50 137 PRO A CA 1
ATOM 1063 C C . PRO A 1 137 ? -11.750 -3.049 13.537 1.00 98.50 137 PRO A C 1
ATOM 1065 O O . PRO A 1 137 ? -12.183 -4.171 13.767 1.00 98.50 137 PRO A O 1
ATOM 1068 N N . ARG A 1 138 ? -10.621 -2.871 12.834 1.00 98.62 138 ARG A N 1
ATOM 1069 C CA . ARG A 1 138 ? -9.862 -3.967 12.206 1.00 98.62 138 ARG A CA 1
ATOM 1070 C C . ARG A 1 138 ? -8.935 -4.723 13.172 1.00 98.62 138 ARG A C 1
ATOM 1072 O O . ARG A 1 138 ? -8.256 -5.657 12.752 1.00 98.62 138 ARG A O 1
ATOM 1079 N N . ARG A 1 139 ? -8.872 -4.340 14.454 1.00 98.19 139 ARG A N 1
ATOM 1080 C CA . ARG A 1 139 ? -7.942 -4.928 15.443 1.00 98.19 139 ARG A CA 1
ATOM 1081 C C . ARG A 1 139 ? -8.093 -6.443 15.592 1.00 98.19 139 ARG A C 1
ATOM 1083 O O . ARG A 1 139 ? -7.107 -7.159 15.475 1.00 98.19 139 ARG A O 1
ATOM 1090 N N . ASP A 1 140 ? -9.315 -6.922 15.797 1.00 96.62 140 ASP A N 1
ATOM 1091 C CA . ASP A 1 140 ? -9.631 -8.344 16.017 1.00 96.62 140 ASP A CA 1
ATOM 1092 C C . ASP A 1 140 ? -9.432 -9.220 14.769 1.00 96.62 140 ASP A C 1
ATOM 1094 O O . ASP A 1 140 ? -9.131 -10.408 14.874 1.00 96.62 140 ASP A O 1
ATOM 1098 N N . VAL A 1 141 ? -9.572 -8.640 13.577 1.00 97.44 141 VAL A N 1
ATOM 1099 C CA . VAL A 1 141 ? -9.359 -9.339 12.301 1.00 97.44 141 VAL A CA 1
ATOM 1100 C C . VAL A 1 141 ? -7.902 -9.313 11.852 1.00 97.44 141 VAL A C 1
ATOM 1102 O O . VAL A 1 141 ? -7.497 -10.175 11.071 1.00 97.44 141 VAL A O 1
ATOM 1105 N N . PHE A 1 142 ? -7.085 -8.384 12.355 1.00 97.88 142 PHE A N 1
ATOM 1106 C CA . PHE A 1 142 ? -5.639 -8.378 12.115 1.00 97.88 142 PHE A CA 1
ATOM 1107 C C . PHE A 1 142 ? -4.904 -9.260 13.120 1.00 97.88 142 PHE A C 1
ATOM 1109 O O . PHE A 1 142 ? -3.966 -9.967 12.742 1.00 97.88 142 PHE A O 1
ATOM 1116 N N . TYR A 1 143 ? -5.315 -9.232 14.390 1.00 97.38 143 TYR A N 1
ATOM 1117 C CA . TYR A 1 143 ? -4.582 -9.901 15.453 1.00 97.38 143 TYR A CA 1
ATOM 1118 C C . TYR A 1 143 ? -5.415 -10.324 16.657 1.00 97.38 143 TYR A C 1
ATOM 1120 O O . TYR A 1 143 ? -6.505 -9.819 16.915 1.00 97.38 143 TYR A O 1
ATOM 1128 N N . THR A 1 144 ? -4.880 -11.288 17.402 1.00 96.56 144 THR A N 1
ATOM 1129 C CA . THR A 1 144 ? -5.549 -11.880 18.562 1.00 96.56 144 THR A CA 1
ATOM 1130 C C . THR A 1 144 ? -5.545 -10.942 19.771 1.00 96.56 144 THR A C 1
ATOM 1132 O O . THR A 1 144 ? -4.606 -10.165 19.987 1.00 96.56 144 THR A O 1
ATOM 1135 N N . LYS A 1 145 ? -6.595 -11.037 20.594 1.00 96.31 145 LYS A N 1
ATOM 1136 C CA . LYS A 1 145 ? -6.579 -10.510 21.966 1.00 96.31 145 LYS A CA 1
ATOM 1137 C C . LYS A 1 145 ? -5.758 -11.432 22.863 1.00 96.31 145 LYS A C 1
ATOM 1139 O O . LYS A 1 145 ? -5.696 -12.635 22.616 1.00 96.31 145 LYS A O 1
ATOM 1144 N N . LEU A 1 146 ? -5.160 -10.855 23.895 1.00 95.94 146 LEU A N 1
ATOM 1145 C CA . LEU A 1 146 ? -4.602 -11.594 25.022 1.00 95.94 146 LEU A CA 1
ATOM 1146 C C . LEU A 1 146 ? -5.712 -12.041 25.985 1.00 95.94 146 LEU A C 1
ATOM 1148 O O . LEU A 1 146 ? -6.838 -11.545 25.914 1.00 95.94 146 LEU A O 1
ATOM 1152 N N . ASP A 1 147 ? -5.372 -12.938 26.913 1.00 94.62 147 ASP A N 1
ATOM 1153 C CA . ASP A 1 147 ? -6.300 -13.476 27.922 1.00 94.62 147 ASP A CA 1
ATOM 1154 C C . ASP A 1 147 ? -6.910 -12.386 28.821 1.00 94.62 147 ASP A C 1
ATOM 1156 O O . ASP A 1 147 ? -8.032 -12.523 29.301 1.00 94.62 147 ASP A O 1
ATOM 1160 N N . ASP A 1 148 ? -6.199 -11.270 29.013 1.00 94.44 148 ASP A N 1
ATOM 1161 C CA . ASP A 1 148 ? -6.678 -10.096 29.753 1.00 94.44 148 ASP A CA 1
ATOM 1162 C C . ASP A 1 148 ? -7.607 -9.178 28.929 1.00 94.44 148 ASP A C 1
ATOM 1164 O O . ASP A 1 148 ? -8.023 -8.117 29.395 1.00 94.44 148 ASP A O 1
ATOM 1168 N N . GLY A 1 149 ? -7.934 -9.569 27.695 1.00 95.25 149 GLY A N 1
ATOM 1169 C CA . GLY A 1 149 ? -8.797 -8.829 26.777 1.00 95.25 149 GLY A CA 1
ATOM 1170 C C . GLY A 1 149 ? -8.105 -7.691 26.022 1.00 95.25 149 GLY A C 1
ATOM 1171 O O . GLY A 1 149 ? -8.762 -7.017 25.221 1.00 95.25 149 GLY A O 1
ATOM 1172 N N . THR A 1 150 ? -6.805 -7.470 26.234 1.00 96.69 150 THR A N 1
ATOM 1173 C CA . THR A 1 150 ? -6.057 -6.377 25.602 1.00 96.69 150 THR A CA 1
ATOM 1174 C C . THR A 1 150 ? -5.405 -6.787 24.280 1.00 96.69 150 THR A C 1
ATOM 1176 O O . THR A 1 150 ? -5.232 -7.965 23.964 1.00 96.69 150 THR A O 1
ATOM 1179 N N . TYR A 1 151 ? -5.022 -5.781 23.490 1.00 98.19 151 TYR A N 1
ATOM 1180 C CA . TYR A 1 151 ? -4.138 -5.950 22.340 1.00 98.19 151 TYR A CA 1
ATOM 1181 C C . TYR A 1 151 ? -2.777 -5.352 22.649 1.00 98.19 151 TYR A C 1
ATOM 1183 O O . TYR A 1 151 ? -2.698 -4.181 23.036 1.00 98.19 151 TYR A O 1
ATOM 1191 N N . LYS A 1 152 ? -1.706 -6.113 22.417 1.00 98.12 152 LYS A N 1
ATOM 1192 C CA . LYS A 1 152 ? -0.350 -5.680 22.763 1.00 98.12 152 LYS A CA 1
ATOM 1193 C C . LYS A 1 152 ? 0.659 -6.085 21.701 1.00 98.12 152 LYS A C 1
ATOM 1195 O O . LYS A 1 152 ? 0.832 -7.268 21.436 1.00 98.12 152 LYS A O 1
ATOM 1200 N N . GLY A 1 153 ? 1.355 -5.121 21.109 1.00 97.38 153 GLY A N 1
ATOM 1201 C CA . GLY A 1 153 ? 2.374 -5.421 20.106 1.00 97.38 153 GLY A CA 1
ATOM 1202 C C . GLY A 1 153 ? 3.747 -5.704 20.713 1.00 97.38 153 GLY A C 1
ATOM 1203 O O . GLY A 1 153 ? 4.131 -5.123 21.728 1.00 97.38 153 GLY A O 1
ATOM 1204 N N . GLY A 1 154 ? 4.488 -6.604 20.074 1.00 96.31 154 GLY A N 1
ATOM 1205 C CA . GLY A 1 154 ? 5.873 -6.927 20.375 1.00 96.31 154 GLY A CA 1
ATOM 1206 C C . GLY A 1 154 ? 6.817 -5.769 20.064 1.00 96.31 154 GLY A C 1
ATOM 1207 O O . GLY A 1 154 ? 6.659 -5.040 19.080 1.00 96.31 154 GLY A O 1
ATOM 1208 N N . PHE A 1 155 ? 7.836 -5.620 20.900 1.00 94.31 155 PHE A N 1
ATOM 1209 C CA . PHE A 1 155 ? 8.804 -4.541 20.799 1.00 94.31 155 PHE A CA 1
ATOM 1210 C C . PHE A 1 155 ? 9.800 -4.784 19.668 1.00 94.31 155 PHE A C 1
ATOM 1212 O O . PHE A 1 155 ? 10.458 -5.832 19.608 1.00 94.31 155 PHE A O 1
ATOM 1219 N N . SER A 1 156 ? 9.974 -3.788 18.804 1.00 91.31 156 SER A N 1
ATOM 1220 C CA . SER A 1 156 ? 10.886 -3.906 17.663 1.00 91.31 156 SER A CA 1
ATOM 1221 C C . SER A 1 156 ? 12.350 -3.933 18.122 1.00 91.31 156 SER A C 1
ATOM 1223 O O . SER A 1 156 ? 12.795 -3.124 18.937 1.00 91.31 156 SER A O 1
ATOM 1225 N N . GLY A 1 157 ? 13.133 -4.883 17.600 1.00 88.44 157 GLY A N 1
ATOM 1226 C CA . GLY A 1 157 ? 14.552 -5.033 17.952 1.00 88.44 157 GLY A CA 1
ATOM 1227 C C . GLY A 1 157 ? 14.813 -5.570 19.368 1.00 88.44 157 GLY A C 1
ATOM 1228 O O . GLY A 1 157 ? 15.928 -5.429 19.880 1.00 88.44 157 GLY A O 1
ATOM 1229 N N . LYS A 1 158 ? 13.812 -6.180 20.014 1.00 90.12 158 LYS A N 1
ATOM 1230 C CA . LYS A 1 158 ? 13.939 -6.857 21.314 1.00 90.12 158 LYS A CA 1
ATOM 1231 C C . LYS A 1 158 ? 13.441 -8.301 21.223 1.00 90.12 158 LYS A C 1
ATOM 1233 O O . LYS A 1 158 ? 12.778 -8.681 20.265 1.00 90.12 158 LYS A O 1
ATOM 1238 N N . ILE A 1 159 ? 13.790 -9.099 22.230 1.00 91.56 159 ILE A N 1
ATOM 1239 C CA . ILE A 1 159 ? 13.221 -10.438 22.403 1.00 91.56 159 ILE A CA 1
ATOM 1240 C C . ILE A 1 159 ? 11.770 -10.268 22.855 1.00 91.56 159 ILE A C 1
ATOM 1242 O O . ILE A 1 159 ? 11.506 -9.528 23.804 1.00 91.56 159 ILE A O 1
ATOM 1246 N N . ASN A 1 160 ? 10.854 -10.959 22.182 1.00 93.44 160 ASN A N 1
ATOM 1247 C CA . ASN A 1 160 ? 9.437 -10.990 22.516 1.00 93.44 160 ASN A CA 1
ATOM 1248 C C . ASN A 1 160 ? 9.055 -12.426 22.876 1.00 93.44 160 ASN A C 1
ATOM 1250 O O . ASN A 1 160 ? 9.273 -13.338 22.083 1.00 93.44 160 ASN A O 1
ATOM 1254 N N . LYS A 1 161 ? 8.501 -12.635 24.074 1.00 94.62 161 LYS A N 1
ATOM 1255 C CA . LYS A 1 161 ? 7.920 -13.924 24.460 1.00 94.62 161 LYS A CA 1
ATOM 1256 C C . LYS A 1 161 ? 6.537 -14.012 23.827 1.00 94.62 161 LYS A C 1
ATOM 1258 O O . LYS A 1 161 ? 5.714 -13.163 24.147 1.00 94.62 161 LYS A O 1
ATOM 1263 N N . TYR A 1 162 ? 6.309 -15.013 22.973 1.00 93.69 162 TYR A N 1
ATOM 1264 C CA . TYR A 1 162 ? 5.095 -15.149 22.160 1.00 93.69 162 TYR A CA 1
ATOM 1265 C C . TYR A 1 162 ? 3.823 -14.815 22.945 1.00 93.69 162 TYR A C 1
ATOM 1267 O O . TYR A 1 162 ? 3.308 -13.719 22.762 1.00 93.69 162 TYR A O 1
ATOM 1275 N N . GLY A 1 163 ? 3.419 -15.645 23.914 1.00 94.56 163 GLY A N 1
ATOM 1276 C CA . GLY A 1 163 ? 2.179 -15.472 24.695 1.00 94.56 163 GLY A CA 1
ATOM 1277 C C . GLY A 1 163 ? 2.071 -14.213 25.573 1.00 94.56 163 GLY A C 1
ATOM 1278 O O . GLY A 1 163 ? 1.145 -14.100 26.362 1.00 94.56 163 GLY A O 1
ATOM 1279 N N . SER A 1 164 ? 3.015 -13.271 25.497 1.00 96.31 164 SER A N 1
ATOM 1280 C CA . SER A 1 164 ? 2.917 -11.956 26.147 1.00 96.31 164 SER A CA 1
ATOM 1281 C C . SER A 1 164 ? 2.449 -10.839 25.205 1.00 96.31 164 SER A C 1
ATOM 1283 O O . SER A 1 164 ? 2.356 -9.690 25.643 1.00 96.31 164 SER A O 1
ATOM 1285 N N . PHE A 1 165 ? 2.201 -11.146 23.929 1.00 97.81 165 PHE A N 1
ATOM 1286 C CA . PHE A 1 165 ? 1.842 -10.190 22.880 1.00 97.81 165 PHE A CA 1
ATOM 1287 C C . PHE A 1 165 ? 0.776 -10.764 21.947 1.00 97.81 165 PHE A C 1
ATOM 1289 O O . PHE A 1 165 ? 0.663 -11.973 21.812 1.00 97.81 165 PHE A O 1
ATOM 1296 N N . SER A 1 166 ? 0.023 -9.900 21.275 1.00 97.62 166 SER A N 1
ATOM 1297 C CA . SER A 1 166 ? -0.927 -10.276 20.231 1.00 97.62 166 SER A CA 1
ATOM 1298 C C . SER A 1 166 ? -0.227 -10.971 19.059 1.00 97.62 166 SER A C 1
ATOM 1300 O O . SER A 1 166 ? 0.862 -10.571 18.622 1.00 97.62 166 SER A O 1
ATOM 1302 N N . HIS A 1 167 ? -0.883 -11.995 18.520 1.00 95.44 167 HIS A N 1
ATOM 1303 C CA . HIS A 1 167 ? -0.414 -12.784 17.381 1.00 95.44 167 HIS A CA 1
ATOM 1304 C C . HIS A 1 167 ? -1.207 -12.435 16.130 1.00 95.44 167 HIS A C 1
ATOM 1306 O O . HIS A 1 167 ? -2.220 -11.742 16.189 1.00 95.44 167 HIS A O 1
ATOM 1312 N N . VAL A 1 168 ? -0.763 -12.950 14.989 1.00 95.38 168 VAL A N 1
ATOM 1313 C CA . VAL A 1 168 ? -1.561 -12.932 13.758 1.00 95.38 168 VAL A CA 1
ATOM 1314 C C . VAL A 1 168 ? -2.919 -13.596 14.024 1.00 95.38 168 VAL A C 1
ATOM 1316 O O . VAL A 1 168 ? -2.968 -14.659 14.637 1.00 95.38 168 VAL A O 1
ATOM 1319 N N . SER A 1 169 ? -4.016 -12.966 13.593 1.00 95.94 169 SER A N 1
ATOM 1320 C CA . SER A 1 169 ? -5.369 -13.503 13.801 1.00 95.94 169 SER A CA 1
ATOM 1321 C C . SER A 1 169 ? -5.564 -14.852 13.108 1.00 95.94 169 SER A C 1
ATOM 1323 O O . SER A 1 169 ? -4.906 -15.157 12.112 1.00 95.94 169 SER A O 1
ATOM 1325 N N . ASP A 1 170 ? -6.548 -15.628 13.557 1.00 94.81 170 ASP A N 1
ATOM 1326 C CA . ASP A 1 170 ? -6.906 -16.904 12.924 1.00 94.81 170 ASP A CA 1
ATOM 1327 C C . ASP A 1 170 ? -7.343 -16.724 11.462 1.00 94.81 170 ASP A C 1
ATOM 1329 O O . ASP A 1 170 ? -6.970 -17.513 10.591 1.00 94.81 170 ASP A O 1
ATOM 1333 N N . LEU A 1 171 ? -8.037 -15.622 11.162 1.00 95.75 171 LEU A N 1
ATOM 1334 C CA . LEU A 1 171 ? -8.425 -15.260 9.799 1.00 95.75 171 LEU A CA 1
ATOM 1335 C C . LEU A 1 171 ? -7.214 -15.138 8.860 1.00 95.75 171 LEU A C 1
ATOM 1337 O O . LEU A 1 171 ? -7.330 -15.432 7.672 1.00 95.75 171 LEU A O 1
ATOM 1341 N N . VAL A 1 172 ? -6.063 -14.682 9.359 1.00 95.44 172 VAL A N 1
ATOM 1342 C CA . VAL A 1 172 ? -4.848 -14.482 8.554 1.00 95.44 172 VAL A CA 1
ATOM 1343 C C . VAL A 1 172 ? -3.902 -15.676 8.639 1.00 95.44 172 VAL A C 1
ATOM 1345 O O . VAL A 1 172 ? -3.362 -16.094 7.618 1.00 95.44 172 VAL A O 1
ATOM 1348 N N . GLY A 1 173 ? -3.686 -16.205 9.840 1.00 95.12 173 GLY A N 1
ATOM 1349 C CA . GLY A 1 173 ? -2.701 -17.244 10.117 1.00 95.12 173 GLY A CA 1
ATOM 1350 C C . GLY A 1 173 ? -3.211 -18.658 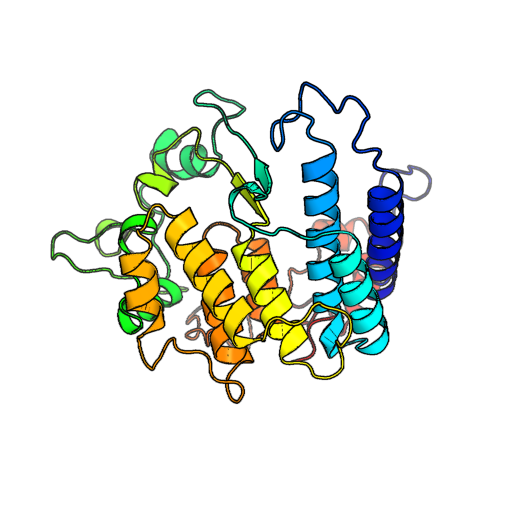9.869 1.00 95.12 173 GLY A C 1
ATOM 1351 O O . GLY A 1 173 ? -2.429 -19.495 9.440 1.00 95.12 173 GLY A O 1
ATOM 1352 N N . LYS A 1 174 ? -4.507 -18.925 10.081 1.00 95.75 174 LYS A N 1
ATOM 1353 C CA . LYS A 1 174 ? -5.081 -20.285 10.081 1.00 95.75 174 LYS A CA 1
ATOM 1354 C C . LYS A 1 174 ? -5.986 -20.595 8.885 1.00 95.75 174 LYS A C 1
ATOM 1356 O O . LYS A 1 174 ? -6.552 -21.680 8.827 1.00 95.75 174 LYS A O 1
ATOM 1361 N N . THR A 1 175 ? -6.101 -19.682 7.921 1.00 97.00 175 THR A N 1
ATOM 1362 C CA . THR A 1 175 ? -6.944 -19.866 6.726 1.00 97.00 175 THR A CA 1
ATOM 1363 C C . THR A 1 175 ? -6.079 -20.258 5.514 1.00 97.00 175 THR A C 1
ATOM 1365 O O . THR A 1 175 ? -5.422 -19.385 4.937 1.00 97.00 175 THR A O 1
ATOM 1368 N N . PRO A 1 176 ? -6.027 -21.549 5.123 1.00 97.06 176 PRO A N 1
ATOM 1369 C CA . PRO A 1 176 ? -5.080 -22.053 4.124 1.00 97.06 176 PRO A CA 1
ATOM 1370 C C . PRO A 1 176 ? -5.354 -21.567 2.700 1.00 97.06 176 PRO A C 1
ATOM 1372 O O . PRO A 1 176 ? -4.420 -21.431 1.924 1.00 97.06 176 PRO A O 1
ATOM 1375 N N . ASP A 1 177 ? -6.595 -21.249 2.358 1.00 97.00 177 ASP A N 1
ATOM 1376 C CA . ASP A 1 177 ? -7.027 -20.766 1.044 1.00 97.00 177 ASP A CA 1
ATOM 1377 C C . ASP A 1 177 ? -7.255 -19.243 1.018 1.00 97.00 177 ASP A C 1
ATOM 1379 O O . ASP A 1 177 ? -7.775 -18.690 0.043 1.00 97.00 177 ASP A O 1
ATOM 1383 N N . ARG A 1 178 ? -6.838 -18.524 2.074 1.00 96.12 178 ARG A N 1
ATOM 1384 C CA . ARG A 1 178 ? -6.980 -17.065 2.139 1.00 96.12 178 ARG A CA 1
ATOM 1385 C C . ARG A 1 178 ? -6.335 -16.432 0.916 1.00 96.12 178 ARG A C 1
ATOM 1387 O O . ARG A 1 178 ? -5.128 -16.550 0.724 1.00 96.12 178 ARG A O 1
ATOM 1394 N N . LYS A 1 179 ? -7.112 -15.679 0.139 1.00 96.38 179 LYS A N 1
ATOM 1395 C CA . LYS A 1 179 ? -6.611 -15.011 -1.066 1.00 96.38 179 LYS A CA 1
ATOM 1396 C C . LYS A 1 179 ? -5.483 -14.019 -0.752 1.00 96.38 179 LYS A C 1
ATOM 1398 O O . LYS A 1 179 ? -5.557 -13.251 0.211 1.00 96.38 179 LYS A O 1
ATOM 1403 N N . GLY A 1 180 ? -4.448 -14.012 -1.587 1.00 95.81 180 GLY A N 1
ATOM 1404 C CA . GLY A 1 180 ? -3.347 -13.052 -1.531 1.00 95.81 180 GLY A CA 1
ATOM 1405 C C . GLY A 1 180 ? -3.731 -11.737 -2.194 1.00 95.81 180 GLY A C 1
ATOM 1406 O O . GLY A 1 180 ? -4.232 -11.728 -3.311 1.00 95.81 180 GLY A O 1
ATOM 1407 N N . ARG A 1 181 ? -3.482 -10.604 -1.539 1.00 95.94 181 ARG A N 1
ATOM 1408 C CA . ARG A 1 181 ? -3.793 -9.288 -2.113 1.00 95.94 181 ARG A CA 1
ATOM 1409 C C . ARG A 1 181 ? -2.618 -8.718 -2.900 1.00 95.94 181 ARG A C 1
ATOM 1411 O O . ARG A 1 181 ? -1.610 -8.338 -2.305 1.00 95.94 181 ARG A O 1
ATOM 1418 N N . LEU A 1 182 ? -2.775 -8.559 -4.211 1.00 97.44 182 LEU A N 1
ATOM 1419 C CA . LEU A 1 182 ? -1.781 -7.882 -5.053 1.00 97.44 182 LEU A CA 1
ATOM 1420 C C . LEU A 1 182 ? -2.010 -6.362 -5.064 1.00 97.44 182 LEU A C 1
ATOM 1422 O O . LEU A 1 182 ? -1.081 -5.572 -4.857 1.00 97.44 182 LEU A O 1
ATOM 1426 N N . MET A 1 183 ? -3.263 -5.948 -5.250 1.00 98.50 183 MET A N 1
ATOM 1427 C CA . MET A 1 183 ? -3.749 -4.569 -5.148 1.00 98.50 183 MET A CA 1
ATOM 1428 C C . MET A 1 183 ? -5.235 -4.575 -4.803 1.00 98.50 183 MET A C 1
ATOM 1430 O O . MET A 1 183 ? -5.950 -5.492 -5.198 1.00 98.50 183 MET A O 1
ATOM 1434 N N . ASP A 1 184 ? -5.695 -3.561 -4.080 1.00 98.56 184 ASP A N 1
ATOM 1435 C CA . ASP A 1 184 ? -7.104 -3.400 -3.739 1.00 98.56 184 ASP A CA 1
ATOM 1436 C C . ASP A 1 184 ? -7.583 -1.964 -3.982 1.00 98.56 184 ASP A C 1
ATOM 1438 O O . ASP A 1 184 ? -6.792 -1.041 -4.199 1.00 98.56 184 ASP A O 1
ATOM 1442 N N . TYR A 1 185 ? -8.900 -1.802 -3.979 1.00 98.88 185 TYR A N 1
ATOM 1443 C CA . TYR A 1 185 ? -9.583 -0.541 -4.198 1.00 98.88 185 TYR A CA 1
ATOM 1444 C C . TYR A 1 185 ? -9.260 0.486 -3.115 1.00 98.88 185 TYR A C 1
ATOM 1446 O O . TYR A 1 185 ? -9.157 1.667 -3.427 1.00 98.88 185 TYR A O 1
ATOM 1454 N N . SER A 1 186 ? -9.007 0.055 -1.872 1.00 98.88 186 SER A N 1
ATOM 1455 C CA . SER A 1 186 ? -8.622 0.987 -0.807 1.00 98.88 186 SER A CA 1
ATOM 1456 C C . SER A 1 186 ? -7.358 1.769 -1.164 1.00 98.88 186 SER A C 1
ATOM 1458 O O . SER A 1 186 ? -7.320 2.988 -1.019 1.00 98.88 186 SER A O 1
ATOM 1460 N N . GLU A 1 187 ? -6.361 1.096 -1.741 1.00 98.88 187 GLU A N 1
ATOM 1461 C CA . GLU A 1 187 ? -5.154 1.753 -2.233 1.00 98.88 187 GLU A CA 1
ATOM 1462 C C . GLU A 1 187 ? -5.425 2.692 -3.415 1.00 98.88 187 GLU A C 1
ATOM 1464 O O . GLU A 1 187 ? -4.900 3.802 -3.429 1.00 98.88 187 GLU A O 1
ATOM 1469 N N . VAL A 1 188 ? -6.242 2.286 -4.395 1.00 98.94 188 VAL A N 1
ATOM 1470 C CA . VAL A 1 188 ? -6.623 3.159 -5.525 1.00 98.94 188 VAL A CA 1
ATOM 1471 C C . VAL A 1 188 ? -7.302 4.428 -5.017 1.00 98.94 188 VAL A C 1
ATOM 1473 O O . VAL A 1 188 ? -6.929 5.527 -5.421 1.00 98.94 188 VAL A O 1
ATOM 1476 N N . SER A 1 189 ? -8.242 4.288 -4.087 1.00 98.94 189 SER A N 1
ATOM 1477 C CA . SER A 1 189 ? -8.955 5.404 -3.476 1.00 98.94 189 SER A CA 1
ATOM 1478 C C . SER A 1 189 ? -8.010 6.352 -2.740 1.00 98.94 189 SER A C 1
ATOM 1480 O O . SER A 1 189 ? -8.057 7.553 -2.980 1.00 98.94 189 SER A O 1
ATOM 1482 N N . PHE A 1 190 ? -7.064 5.853 -1.943 1.00 98.94 190 PHE A N 1
ATOM 1483 C CA . PHE A 1 190 ? -6.074 6.720 -1.293 1.00 98.94 190 PHE A CA 1
ATOM 1484 C C . PHE A 1 190 ? -5.138 7.431 -2.283 1.00 98.94 190 PHE A C 1
ATOM 1486 O O . PHE A 1 190 ? -4.818 8.602 -2.084 1.00 98.94 190 PHE A O 1
ATOM 1493 N N . LEU A 1 191 ? -4.742 6.768 -3.374 1.00 98.88 191 LEU A N 1
ATOM 1494 C CA . LEU A 1 191 ? -3.950 7.399 -4.437 1.00 98.88 191 LEU A CA 1
ATOM 1495 C C . LEU A 1 191 ? -4.735 8.510 -5.148 1.00 98.88 191 LEU A C 1
ATOM 1497 O O . LEU A 1 191 ? -4.173 9.564 -5.435 1.00 98.88 191 LEU A O 1
ATOM 1501 N N . LEU A 1 192 ? -6.032 8.308 -5.397 1.00 98.75 192 LEU A N 1
ATOM 1502 C CA . LEU A 1 192 ? -6.910 9.340 -5.957 1.00 98.75 192 LEU A CA 1
ATOM 1503 C C . LEU A 1 192 ? -7.166 10.479 -4.966 1.00 98.75 192 LEU A C 1
ATOM 1505 O O . LEU A 1 192 ? -7.252 11.628 -5.389 1.00 98.75 192 LEU A O 1
ATOM 1509 N N . ALA A 1 193 ? -7.248 10.193 -3.665 1.00 98.69 193 ALA A N 1
ATOM 1510 C CA . ALA A 1 193 ? -7.361 11.215 -2.629 1.00 98.69 193 ALA A CA 1
ATOM 1511 C C . ALA A 1 193 ? -6.130 12.131 -2.619 1.00 98.69 193 ALA A C 1
ATOM 1513 O O . ALA A 1 193 ? -6.272 13.353 -2.633 1.00 98.69 193 ALA A O 1
ATOM 1514 N N . GLU A 1 194 ? -4.926 11.551 -2.675 1.00 98.25 194 GLU A N 1
ATOM 1515 C CA . GLU A 1 194 ? -3.680 12.311 -2.793 1.00 98.25 194 GLU A CA 1
ATOM 1516 C C . GLU A 1 194 ? -3.648 13.108 -4.101 1.00 98.25 194 GLU A C 1
ATOM 1518 O O . GLU A 1 194 ? -3.436 14.318 -4.068 1.00 98.25 194 GLU A O 1
ATOM 1523 N N . ALA A 1 195 ? -3.934 12.468 -5.240 1.00 98.06 195 ALA A N 1
ATOM 1524 C CA . ALA A 1 195 ? -3.966 13.143 -6.534 1.00 98.06 195 ALA A CA 1
ATOM 1525 C C . ALA A 1 195 ? -4.958 14.317 -6.540 1.00 98.06 195 ALA A C 1
ATOM 1527 O O . ALA A 1 195 ? -4.632 15.381 -7.041 1.00 98.06 195 ALA A O 1
ATOM 1528 N N . LYS A 1 196 ? -6.139 14.175 -5.926 1.00 97.62 196 LYS A N 1
ATOM 1529 C CA . LYS A 1 196 ? -7.126 15.259 -5.796 1.00 97.62 196 LYS A CA 1
ATOM 1530 C C . LYS A 1 196 ? -6.701 16.386 -4.868 1.00 97.62 196 LYS A C 1
ATOM 1532 O O . LYS A 1 196 ? -7.163 17.514 -5.033 1.00 97.62 196 LYS A O 1
ATOM 1537 N N . GLN A 1 197 ? -5.875 16.084 -3.877 1.00 96.94 197 GLN A N 1
ATOM 1538 C CA . GLN A 1 197 ? -5.328 17.086 -2.974 1.00 96.94 197 GLN A CA 1
ATOM 1539 C C . GLN A 1 197 ? -4.203 17.893 -3.638 1.00 96.94 197 GLN A C 1
ATOM 1541 O O . GLN A 1 197 ? -4.039 19.080 -3.335 1.00 96.94 197 GLN A O 1
ATOM 1546 N N . LEU A 1 198 ? -3.461 17.271 -4.556 1.00 94.00 198 LEU A N 1
ATOM 1547 C CA . LEU A 1 198 ? -2.514 17.934 -5.445 1.00 94.00 198 LEU A CA 1
ATOM 1548 C C . LEU A 1 198 ? -3.297 18.663 -6.550 1.00 94.00 198 LEU A C 1
ATOM 1550 O O . LEU A 1 198 ? -3.871 18.064 -7.456 1.00 94.00 198 LEU A O 1
ATOM 1554 N N . LYS A 1 199 ? -3.376 19.992 -6.465 1.00 81.12 199 LYS A N 1
ATOM 1555 C CA . LYS A 1 199 ? -4.264 20.806 -7.318 1.00 81.12 199 LYS A CA 1
ATOM 1556 C C . LYS A 1 199 ? -3.925 20.731 -8.812 1.00 81.12 199 LYS A C 1
ATOM 1558 O O . LYS A 1 199 ? -4.720 21.161 -9.645 1.00 81.12 199 LYS A O 1
ATOM 1563 N N . GLU A 1 200 ? -2.755 20.206 -9.155 1.00 87.94 200 GLU A N 1
ATOM 1564 C CA . GLU A 1 200 ? -2.255 20.070 -10.515 1.00 87.94 200 GLU A CA 1
ATOM 1565 C C . GLU A 1 200 ? -2.988 18.984 -11.318 1.00 87.94 200 GLU A C 1
ATOM 1567 O O . GLU A 1 200 ? -2.995 19.068 -12.545 1.00 87.94 200 GLU A O 1
ATOM 1572 N N . TYR A 1 201 ? -3.615 18.001 -10.663 1.00 92.69 201 TYR A N 1
ATOM 1573 C CA . TYR A 1 201 ? -4.243 16.830 -11.285 1.00 92.69 201 TYR A CA 1
ATOM 1574 C C . TYR A 1 201 ? -5.729 17.122 -11.523 1.00 92.69 201 TYR A C 1
ATOM 1576 O O . TYR A 1 201 ? -6.591 16.874 -10.674 1.00 92.69 201 TYR A O 1
ATOM 1584 N N . ASN A 1 202 ? -6.044 17.710 -12.673 1.00 88.44 202 ASN A N 1
ATOM 1585 C CA . ASN A 1 202 ? -7.366 18.262 -12.953 1.00 88.44 202 ASN A CA 1
ATOM 1586 C C . ASN A 1 202 ? -8.250 17.355 -13.818 1.00 88.44 202 ASN A C 1
ATOM 1588 O O . ASN A 1 202 ? -9.462 17.566 -13.849 1.00 88.44 202 ASN A O 1
ATOM 1592 N N . ASN A 1 203 ? -7.698 16.313 -14.445 1.00 94.12 203 ASN A N 1
ATOM 1593 C CA . ASN A 1 203 ? -8.450 15.378 -15.290 1.00 94.12 203 ASN A CA 1
ATOM 1594 C C . ASN A 1 203 ? -8.670 13.994 -14.641 1.00 94.12 203 ASN A C 1
ATOM 1596 O O . ASN A 1 203 ? -8.402 12.955 -15.240 1.00 94.12 203 ASN A O 1
ATOM 1600 N N . ILE A 1 204 ? -9.143 13.992 -13.389 1.00 95.19 204 ILE A N 1
ATOM 1601 C CA . ILE A 1 204 ? -9.399 12.781 -12.582 1.00 95.19 204 ILE A CA 1
ATOM 1602 C C . ILE A 1 204 ? -10.805 12.780 -11.944 1.00 95.19 204 ILE A C 1
ATOM 1604 O O . ILE A 1 204 ? -10.977 12.532 -10.752 1.00 95.19 204 ILE A O 1
ATOM 1608 N N . GLY A 1 205 ? -11.833 13.138 -12.721 1.00 94.75 205 GLY A N 1
ATOM 1609 C CA . GLY A 1 205 ? -13.243 13.155 -12.286 1.00 94.75 205 GLY A CA 1
ATOM 1610 C C . GLY A 1 205 ? -13.626 14.352 -11.403 1.00 94.75 205 GLY A C 1
ATOM 1611 O O . GLY A 1 205 ? -12.835 15.269 -11.222 1.00 94.75 205 GLY A O 1
ATOM 1612 N N . SER A 1 206 ? -14.842 14.377 -10.844 1.00 95.56 206 SER A N 1
ATOM 1613 C CA . SER A 1 206 ? -15.355 15.511 -10.040 1.00 95.56 206 SER A CA 1
ATOM 1614 C C . SER A 1 206 ? -15.363 15.281 -8.524 1.00 95.56 206 SER A C 1
ATOM 1616 O O . SER A 1 206 ? -15.622 16.210 -7.763 1.00 95.56 206 SER A O 1
ATOM 1618 N N . LYS A 1 207 ? -15.092 14.053 -8.069 1.00 97.50 207 LYS A N 1
ATOM 1619 C CA . LYS A 1 207 ? -15.093 13.703 -6.643 1.00 97.50 207 LYS A CA 1
ATOM 1620 C C . LYS A 1 207 ? -13.945 14.397 -5.899 1.00 97.50 207 LYS A C 1
ATOM 1622 O O . LYS A 1 207 ? -12.883 14.634 -6.470 1.00 97.50 207 LYS A O 1
ATOM 1627 N N . SER A 1 208 ? -14.176 14.760 -4.638 1.00 97.81 208 SER A N 1
ATOM 1628 C CA . SER A 1 208 ? -13.192 15.459 -3.804 1.00 97.81 208 SER A CA 1
ATOM 1629 C C . SER A 1 208 ? -12.114 14.510 -3.264 1.00 97.81 208 SER A C 1
ATOM 1631 O O . SER A 1 208 ? -12.270 13.289 -3.293 1.00 97.81 208 SER A O 1
ATOM 1633 N N . ALA A 1 209 ? -11.024 15.074 -2.731 1.00 98.31 209 ALA A N 1
ATOM 1634 C CA . ALA A 1 209 ? -10.012 14.301 -2.009 1.00 98.31 209 ALA A CA 1
ATOM 1635 C C . ALA A 1 209 ? -10.604 13.588 -0.780 1.00 98.31 209 ALA A C 1
ATOM 1637 O O . ALA A 1 209 ? -10.334 12.411 -0.568 1.00 98.31 209 ALA A O 1
ATOM 1638 N N . GLU A 1 210 ? -11.474 14.278 -0.035 1.00 98.69 210 GLU A N 1
ATOM 1639 C CA . GLU A 1 210 ? -12.215 13.728 1.108 1.00 98.69 210 GLU A CA 1
ATOM 1640 C C . GLU A 1 210 ? -13.068 12.522 0.716 1.00 98.69 210 GLU A C 1
ATOM 1642 O O . GLU A 1 210 ? -12.970 11.478 1.349 1.00 98.69 210 GLU A O 1
ATOM 1647 N N . TYR A 1 211 ? -13.820 12.616 -0.388 1.00 98.69 211 TYR A N 1
ATOM 1648 C CA . TYR A 1 211 ? -14.607 11.491 -0.891 1.00 98.69 211 TYR A CA 1
ATOM 1649 C C . TYR A 1 211 ? -13.729 10.255 -1.113 1.00 98.69 211 TYR A C 1
ATOM 1651 O O . TYR A 1 211 ? -14.044 9.167 -0.644 1.00 98.69 211 TYR A O 1
ATOM 1659 N N . HIS A 1 212 ? -12.609 10.415 -1.818 1.00 98.81 212 HIS A N 1
ATOM 1660 C CA . HIS A 1 212 ? -11.717 9.295 -2.101 1.00 98.81 212 HIS A CA 1
ATOM 1661 C C . HIS A 1 212 ? -11.021 8.762 -0.842 1.00 98.81 212 HIS A C 1
ATOM 1663 O O . HIS A 1 212 ? -10.816 7.556 -0.727 1.00 98.81 212 HIS A O 1
ATOM 1669 N N . TYR A 1 213 ? -10.686 9.627 0.115 1.00 98.94 213 TYR A N 1
ATOM 1670 C CA . TYR A 1 213 ? -10.138 9.206 1.400 1.00 98.94 213 TYR A CA 1
ATOM 1671 C C . TYR A 1 213 ? -11.141 8.340 2.174 1.00 98.94 213 TYR A C 1
ATOM 1673 O O . TYR A 1 213 ? -10.800 7.224 2.576 1.00 98.94 213 TYR A O 1
ATOM 1681 N N . ASP A 1 214 ? -12.382 8.808 2.307 1.00 98.88 214 ASP A N 1
ATOM 1682 C CA . ASP A 1 214 ? -13.449 8.094 3.007 1.00 98.88 214 ASP A CA 1
ATOM 1683 C C . ASP A 1 214 ? -13.747 6.746 2.347 1.00 98.88 214 ASP A C 1
ATOM 1685 O O . ASP A 1 214 ? -13.845 5.725 3.030 1.00 98.88 214 ASP A O 1
ATOM 1689 N N . GLU A 1 215 ? -13.824 6.709 1.014 1.00 98.88 215 GLU A N 1
ATOM 1690 C CA . GLU A 1 215 ? -14.011 5.460 0.272 1.00 98.88 215 GLU A CA 1
ATOM 1691 C C . GLU A 1 215 ? -12.828 4.501 0.453 1.00 98.88 215 GLU A C 1
ATOM 1693 O O . GLU A 1 215 ? -13.033 3.293 0.566 1.00 98.88 215 GLU A O 1
ATOM 1698 N N . GLY A 1 216 ? -11.596 5.006 0.559 1.00 98.88 216 GLY A N 1
ATOM 1699 C CA . GLY A 1 216 ? -10.423 4.190 0.877 1.00 98.88 216 GLY A CA 1
ATOM 1700 C C . GLY A 1 216 ? -10.518 3.534 2.256 1.00 98.88 216 GLY A C 1
ATOM 1701 O O . GLY A 1 216 ? -10.297 2.324 2.394 1.00 98.88 216 GLY A O 1
ATOM 1702 N N . VAL A 1 217 ? -10.907 4.306 3.275 1.00 98.94 217 VAL A N 1
ATOM 1703 C CA . VAL A 1 217 ? -11.091 3.807 4.647 1.00 98.94 217 VAL A CA 1
ATOM 1704 C C . VAL A 1 217 ? -12.222 2.781 4.706 1.00 98.94 217 VAL A C 1
ATOM 1706 O O . VAL A 1 217 ? -12.006 1.672 5.208 1.00 98.94 217 VAL A O 1
ATOM 1709 N N . LYS A 1 218 ? -13.394 3.093 4.137 1.00 98.88 218 LYS A N 1
ATOM 1710 C CA . LYS A 1 218 ? -14.536 2.165 4.078 1.00 98.88 218 LYS A CA 1
ATOM 1711 C C . LYS A 1 218 ? -14.173 0.884 3.344 1.00 98.88 218 LYS A C 1
ATOM 1713 O O . LYS A 1 218 ? -14.371 -0.200 3.886 1.00 98.88 218 LYS A O 1
ATOM 1718 N N . ALA A 1 219 ? -13.591 0.984 2.148 1.00 98.88 219 ALA A N 1
ATOM 1719 C CA . ALA A 1 219 ? -13.207 -0.180 1.355 1.00 98.88 219 ALA A CA 1
ATOM 1720 C C . ALA A 1 219 ? -12.248 -1.095 2.121 1.00 98.88 219 ALA A C 1
ATOM 1722 O O . ALA A 1 219 ? -12.412 -2.316 2.085 1.00 98.88 219 ALA A O 1
ATOM 1723 N N . SER A 1 220 ? -11.293 -0.516 2.856 1.00 98.81 220 SER A N 1
ATOM 1724 C CA . SER A 1 220 ? -10.373 -1.273 3.701 1.00 98.81 220 SER A CA 1
ATOM 1725 C C . SER A 1 220 ? -11.096 -1.995 4.839 1.00 98.81 220 SER A C 1
ATOM 1727 O O . SER A 1 220 ? -10.899 -3.193 5.019 1.00 98.81 220 SER A O 1
ATOM 1729 N N . ILE A 1 221 ? -11.951 -1.299 5.590 1.00 98.88 221 ILE A N 1
ATOM 1730 C CA . ILE A 1 221 ? -12.703 -1.874 6.716 1.00 98.88 221 ILE A CA 1
ATOM 1731 C C . ILE A 1 221 ? -13.612 -3.012 6.227 1.00 98.88 221 ILE A C 1
ATOM 1733 O O . ILE A 1 221 ? -13.524 -4.132 6.737 1.00 98.88 221 ILE A O 1
ATOM 1737 N N . LYS A 1 222 ? -14.376 -2.779 5.155 1.00 98.69 222 LYS A N 1
ATOM 1738 C CA . LYS A 1 222 ? -15.258 -3.782 4.541 1.00 98.69 222 LYS A CA 1
ATOM 1739 C C . LYS A 1 222 ? -14.511 -4.988 3.987 1.00 98.69 222 LYS A C 1
ATOM 1741 O O . LYS A 1 222 ? -14.975 -6.113 4.145 1.00 98.69 222 LYS A O 1
ATOM 1746 N N . PHE A 1 223 ? -13.345 -4.786 3.362 1.00 97.94 223 PHE A N 1
ATOM 1747 C CA . PHE A 1 223 ? -12.532 -5.898 2.854 1.00 97.94 223 PHE A CA 1
ATOM 1748 C C . PHE A 1 223 ? -12.184 -6.898 3.967 1.00 97.94 223 PHE A C 1
ATOM 1750 O O . PHE A 1 223 ? -12.091 -8.102 3.731 1.00 97.94 223 PHE A O 1
ATOM 1757 N N . TRP A 1 224 ? -12.021 -6.406 5.193 1.00 97.62 224 TRP A N 1
ATOM 1758 C CA . TRP A 1 224 ? -11.720 -7.219 6.365 1.00 97.62 224 TRP A CA 1
ATOM 1759 C C . TRP A 1 224 ? -12.962 -7.744 7.101 1.00 97.62 224 TRP A C 1
ATOM 1761 O O . TRP A 1 224 ? -12.841 -8.226 8.224 1.00 97.62 224 TRP A O 1
ATOM 1771 N N . GLY A 1 225 ? -14.134 -7.712 6.458 1.00 97.31 225 GLY A N 1
ATOM 1772 C CA . GLY A 1 225 ? -15.367 -8.333 6.953 1.00 97.31 225 GLY A CA 1
ATOM 1773 C C . GLY A 1 225 ? -16.133 -7.501 7.978 1.00 97.31 225 GLY A C 1
ATOM 1774 O O . GLY A 1 225 ? -16.985 -8.039 8.678 1.00 97.31 225 GLY A O 1
ATOM 1775 N N . LYS A 1 226 ? -15.819 -6.209 8.088 1.00 98.44 226 LYS A N 1
ATOM 1776 C CA . LYS A 1 226 ? -16.507 -5.266 8.973 1.00 98.44 226 LYS A CA 1
ATOM 1777 C C . LYS A 1 226 ? -17.660 -4.570 8.256 1.00 98.44 226 LYS A C 1
ATOM 1779 O O . LYS A 1 226 ? -17.675 -4.478 7.027 1.00 98.44 226 LYS A O 1
ATOM 1784 N N . SER A 1 227 ? -18.623 -4.106 9.038 1.00 98.31 227 SER A N 1
ATOM 1785 C CA . SER A 1 227 ? -19.867 -3.495 8.564 1.00 98.31 227 SER A CA 1
ATOM 1786 C C . SER A 1 227 ? -19.684 -2.059 8.055 1.00 98.31 227 SER A C 1
ATOM 1788 O O . SER A 1 227 ? -18.686 -1.388 8.346 1.00 98.31 227 SER A O 1
ATOM 1790 N N . ASP A 1 228 ? -20.672 -1.573 7.301 1.00 97.69 228 ASP A N 1
ATOM 1791 C CA . ASP A 1 228 ? -20.729 -0.174 6.859 1.00 97.69 228 ASP A CA 1
ATOM 1792 C C . ASP A 1 228 ? -20.914 0.785 8.051 1.00 97.69 228 ASP A C 1
ATOM 1794 O O . ASP A 1 228 ? -20.360 1.890 8.068 1.00 97.69 228 ASP A O 1
ATOM 1798 N N . GLU A 1 229 ? -21.624 0.345 9.090 1.00 98.56 229 GLU A N 1
ATOM 1799 C CA . GLU A 1 229 ? -21.834 1.069 10.343 1.00 98.56 229 GLU A CA 1
ATOM 1800 C C . GLU A 1 229 ? -20.528 1.239 11.134 1.00 98.56 229 GLU A C 1
ATOM 1802 O O . GLU A 1 229 ? -20.234 2.335 11.624 1.00 98.56 229 GLU A O 1
ATOM 1807 N N . GLU A 1 230 ? -19.707 0.187 11.227 1.00 98.69 230 GLU A N 1
ATOM 1808 C CA . GLU A 1 230 ? -18.375 0.256 11.844 1.00 98.69 230 GLU A CA 1
ATOM 1809 C C . GLU A 1 230 ? -17.454 1.204 11.070 1.00 98.69 230 GLU A C 1
ATOM 1811 O O . GLU A 1 230 ? -16.743 2.007 11.679 1.00 98.69 230 GLU A O 1
ATOM 1816 N N . ALA A 1 231 ? -17.485 1.159 9.734 1.00 98.69 231 ALA A N 1
ATOM 1817 C CA . ALA A 1 231 ? -16.695 2.064 8.902 1.00 98.69 231 ALA A CA 1
ATOM 1818 C C . ALA A 1 231 ? -17.120 3.530 9.072 1.00 98.69 231 ALA A C 1
ATOM 1820 O O . ALA A 1 231 ? -16.269 4.410 9.216 1.00 98.69 231 ALA A O 1
ATOM 1821 N N . THR A 1 232 ? -18.429 3.789 9.105 1.00 98.56 232 THR A N 1
ATOM 1822 C CA . THR A 1 232 ? -18.995 5.133 9.299 1.00 98.56 232 THR A CA 1
ATOM 1823 C C . THR A 1 232 ? -18.637 5.683 10.676 1.00 98.56 232 THR A C 1
ATOM 1825 O O . THR A 1 232 ? -18.195 6.825 10.798 1.00 98.56 232 THR A O 1
ATOM 1828 N N . THR A 1 233 ? -18.752 4.850 11.712 1.00 98.75 233 THR A N 1
ATOM 1829 C CA . THR A 1 233 ? -18.375 5.208 13.085 1.00 98.75 233 THR A CA 1
ATOM 1830 C C . THR A 1 233 ? -16.880 5.509 13.188 1.0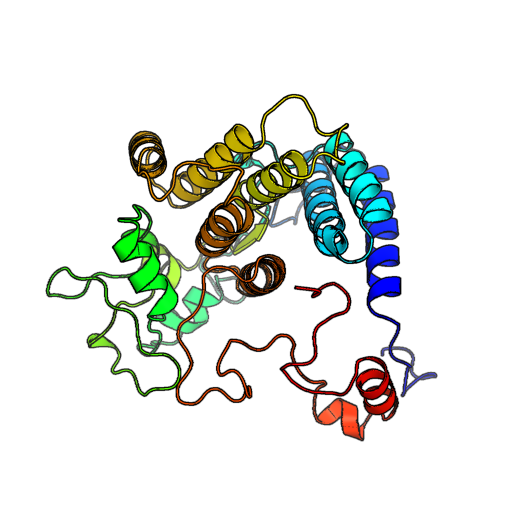0 98.75 233 THR A C 1
ATOM 1832 O O . THR A 1 233 ? -16.481 6.475 13.836 1.00 98.75 233 THR A O 1
ATOM 1835 N N . TYR A 1 234 ? -16.039 4.712 12.524 1.00 98.81 234 TYR A N 1
ATOM 1836 C CA . TYR A 1 234 ? -14.596 4.926 12.507 1.00 98.81 234 TYR A CA 1
ATOM 1837 C C . TYR A 1 234 ? -14.212 6.245 11.822 1.00 98.81 234 TYR A C 1
ATOM 1839 O O . TYR A 1 234 ? -13.403 6.992 12.372 1.00 98.81 234 TYR A O 1
ATOM 1847 N N . LEU A 1 235 ? -14.819 6.556 10.672 1.00 98.69 235 LEU A N 1
ATOM 1848 C CA . LEU A 1 235 ? -14.601 7.810 9.941 1.00 98.69 235 LEU A CA 1
ATOM 1849 C C . LEU A 1 235 ? -15.080 9.050 10.701 1.00 98.69 235 LEU A C 1
ATOM 1851 O O . LEU A 1 235 ? -14.517 10.126 10.524 1.00 98.69 235 LEU A O 1
ATOM 1855 N N . ALA A 1 236 ? -16.077 8.909 11.574 1.00 98.44 236 ALA A N 1
ATOM 1856 C CA . ALA A 1 236 ? -16.571 10.008 12.399 1.00 98.44 236 ALA A CA 1
ATOM 1857 C C . ALA A 1 236 ? -15.596 10.429 13.518 1.00 98.44 236 ALA A C 1
ATOM 1859 O O . ALA A 1 236 ? -15.796 11.473 14.140 1.00 98.44 236 ALA A O 1
ATOM 1860 N N . GLN A 1 237 ? -14.541 9.653 13.793 1.00 98.50 237 GLN A N 1
ATOM 1861 C CA . GLN A 1 237 ? -13.552 10.016 14.807 1.00 98.50 237 GLN A CA 1
ATOM 1862 C C . GLN A 1 237 ? -12.751 11.259 14.378 1.00 98.50 237 GLN A C 1
ATOM 1864 O O . GLN A 1 237 ? -12.184 11.260 13.285 1.00 98.50 237 GLN A O 1
ATOM 1869 N N . PRO A 1 238 ? -12.584 12.283 15.239 1.00 97.81 238 PRO A N 1
ATOM 1870 C CA . PRO A 1 238 ? -11.847 13.502 14.879 1.00 97.81 238 PRO A CA 1
ATOM 1871 C C . PRO A 1 238 ? -10.391 13.272 14.442 1.00 97.81 238 PRO A C 1
ATOM 1873 O O . PRO A 1 238 ? -9.838 14.055 13.678 1.00 97.81 238 PRO A O 1
ATOM 1876 N N . SER A 1 239 ? -9.755 12.201 14.926 1.00 96.81 239 SER A N 1
ATOM 1877 C CA . SER A 1 239 ? -8.396 11.793 14.541 1.00 96.81 239 SER A CA 1
ATOM 1878 C C . SER A 1 239 ? -8.324 11.054 13.199 1.00 96.81 239 SER A C 1
ATOM 1880 O O . SER A 1 239 ? -7.225 10.808 12.706 1.00 96.81 239 SER A O 1
ATOM 1882 N N . VAL A 1 240 ? -9.472 10.681 12.628 1.00 98.50 240 VAL A N 1
ATOM 1883 C CA . VAL A 1 240 ? -9.600 9.940 11.367 1.00 98.50 240 VAL A CA 1
ATOM 1884 C C . VAL A 1 240 ? -10.230 10.803 10.275 1.00 98.50 240 VAL A C 1
ATOM 1886 O O . VAL A 1 240 ? -9.902 10.598 9.113 1.00 98.50 240 VAL A O 1
ATOM 1889 N N . GLN A 1 241 ? -11.091 11.766 10.608 1.00 98.19 241 GLN A N 1
ATOM 1890 C CA . GLN A 1 241 ? -11.723 12.657 9.629 1.00 98.19 241 GLN A CA 1
ATOM 1891 C C . GLN A 1 241 ? -10.703 13.312 8.691 1.00 98.19 241 GLN A C 1
ATOM 1893 O O . GLN A 1 241 ? -9.630 13.751 9.120 1.00 98.19 241 GLN A O 1
ATOM 1898 N N . TYR A 1 242 ? -11.049 13.392 7.403 1.00 98.62 242 TYR A N 1
ATOM 1899 C CA . TYR A 1 242 ? -10.175 14.006 6.414 1.00 98.62 242 TYR A CA 1
ATOM 1900 C C . TYR A 1 242 ? -9.878 15.465 6.770 1.00 98.62 242 TYR A C 1
ATOM 1902 O O . TYR A 1 242 ? -10.760 16.248 7.114 1.00 98.62 242 TYR A O 1
ATOM 1910 N N . ASN A 1 243 ? -8.614 15.851 6.636 1.00 98.12 243 ASN A N 1
ATOM 1911 C CA . ASN A 1 243 ? -8.183 17.226 6.801 1.00 98.12 243 ASN A CA 1
ATOM 1912 C C . ASN A 1 243 ? -7.178 17.566 5.691 1.00 98.12 243 ASN A C 1
ATOM 1914 O O . ASN A 1 243 ? -6.059 17.040 5.716 1.00 98.12 243 ASN A O 1
ATOM 1918 N N . PRO A 1 244 ? -7.522 18.472 4.755 1.00 97.44 244 PRO A N 1
ATOM 1919 C CA . PRO A 1 244 ? -6.628 18.895 3.679 1.00 97.44 244 PRO A CA 1
ATOM 1920 C C . PRO A 1 244 ? -5.255 19.382 4.159 1.00 97.44 244 PRO A C 1
ATOM 1922 O O . PRO A 1 244 ? -4.256 19.165 3.480 1.00 97.44 244 PRO A O 1
ATOM 1925 N N . ALA A 1 245 ? -5.170 20.007 5.337 1.00 97.06 245 ALA A N 1
ATOM 1926 C CA . ALA A 1 245 ? -3.906 20.494 5.894 1.00 97.06 245 ALA A CA 1
ATOM 1927 C C . ALA A 1 245 ? -3.011 19.367 6.442 1.00 97.06 245 ALA A C 1
ATOM 1929 O O . ALA A 1 245 ? -1.815 19.574 6.633 1.00 97.06 245 ALA A O 1
ATOM 1930 N N . LYS A 1 246 ? -3.571 18.175 6.686 1.00 97.12 246 LYS A N 1
ATOM 1931 C CA . LYS A 1 246 ? -2.871 16.991 7.217 1.00 97.12 246 LYS A CA 1
ATOM 1932 C C . LYS A 1 246 ? -2.965 15.778 6.291 1.00 97.12 246 LYS A C 1
ATOM 1934 O O . LYS A 1 246 ? -2.764 14.648 6.731 1.00 97.12 246 LYS A O 1
ATOM 1939 N N . TYR A 1 247 ? -3.269 15.987 5.011 1.00 97.06 247 TYR A N 1
ATOM 1940 C CA . TYR A 1 247 ? -3.594 14.889 4.100 1.00 97.06 247 TYR A CA 1
ATOM 1941 C C . TYR A 1 247 ? -2.494 13.818 4.025 1.00 97.06 247 TYR A C 1
ATOM 1943 O O . TYR A 1 247 ? -2.822 12.639 4.033 1.00 97.06 247 TYR A O 1
ATOM 1951 N N . LYS A 1 248 ? -1.201 14.194 4.019 1.00 96.31 248 LYS A N 1
ATOM 1952 C CA . LYS A 1 248 ? -0.088 13.223 3.988 1.00 96.31 248 LYS A CA 1
ATOM 1953 C C . LYS A 1 248 ? -0.094 12.308 5.218 1.00 96.31 248 LYS A C 1
ATOM 1955 O O . LYS A 1 248 ? 0.096 11.105 5.080 1.00 96.31 248 LYS A O 1
ATOM 1960 N N . GLU A 1 249 ? -0.360 12.864 6.403 1.00 97.94 249 GLU A N 1
ATOM 1961 C CA . GLU A 1 249 ? -0.477 12.104 7.654 1.00 97.94 249 GLU A CA 1
ATOM 1962 C C . GLU A 1 249 ? -1.665 11.142 7.612 1.00 97.94 249 GLU A C 1
ATOM 1964 O O . GLU A 1 249 ? -1.504 9.950 7.881 1.00 97.94 249 GLU A O 1
ATOM 1969 N N . LEU A 1 250 ? -2.841 11.647 7.238 1.00 98.56 250 LEU A N 1
ATOM 1970 C CA . LEU A 1 250 ? -4.086 10.881 7.249 1.00 98.56 250 LEU A CA 1
ATOM 1971 C C . LEU A 1 250 ? -4.103 9.802 6.163 1.00 98.56 250 LEU A C 1
ATOM 1973 O O . LEU A 1 250 ? -4.279 8.623 6.474 1.00 98.56 250 LEU A O 1
ATOM 1977 N N . ILE A 1 251 ? -3.856 10.179 4.904 1.00 98.75 251 ILE A N 1
ATOM 1978 C CA . ILE A 1 251 ? -3.792 9.243 3.774 1.00 98.75 251 ILE A CA 1
ATOM 1979 C C . ILE A 1 251 ? -2.661 8.242 3.999 1.00 98.75 251 ILE A C 1
ATOM 1981 O O . ILE A 1 251 ? -2.893 7.041 3.891 1.00 98.75 251 ILE A O 1
ATOM 1985 N N . GLY A 1 252 ? -1.460 8.701 4.367 1.00 98.44 252 GLY A N 1
ATOM 1986 C CA . GLY A 1 252 ? -0.312 7.824 4.589 1.00 98.44 252 GLY A CA 1
ATOM 1987 C C . GLY A 1 252 ? -0.544 6.815 5.711 1.00 98.44 252 GLY A C 1
ATOM 1988 O O . GLY A 1 252 ? -0.293 5.623 5.529 1.00 98.44 252 GLY A O 1
ATOM 1989 N N . THR A 1 253 ? -1.111 7.254 6.839 1.00 98.69 253 THR A N 1
ATOM 1990 C CA . THR A 1 253 ? -1.449 6.356 7.954 1.00 98.69 253 THR A CA 1
ATOM 1991 C C . THR A 1 253 ? -2.528 5.352 7.553 1.00 98.69 253 THR A C 1
ATOM 1993 O O . THR A 1 253 ? -2.350 4.156 7.781 1.00 98.69 253 THR A O 1
ATOM 1996 N N . GLN A 1 254 ? -3.627 5.784 6.929 1.00 98.81 254 GLN A N 1
ATOM 1997 C CA . GLN A 1 254 ? -4.698 4.860 6.535 1.00 98.81 254 GLN A CA 1
ATOM 1998 C C . GLN A 1 254 ? -4.270 3.904 5.414 1.00 98.81 254 GLN A C 1
ATOM 2000 O O . GLN A 1 254 ? -4.615 2.724 5.466 1.00 98.81 254 GLN A O 1
ATOM 2005 N N . MET A 1 255 ? -3.450 4.357 4.462 1.00 98.69 255 MET A N 1
ATOM 2006 C CA . MET A 1 255 ? -2.811 3.515 3.444 1.00 98.69 255 MET A CA 1
ATOM 2007 C C . MET A 1 255 ? -1.912 2.452 4.089 1.00 98.69 255 MET A C 1
ATOM 2009 O O . MET A 1 255 ? -1.957 1.271 3.727 1.00 98.69 255 MET A O 1
ATOM 2013 N N . TRP A 1 256 ? -1.107 2.845 5.077 1.00 98.56 256 TRP A N 1
ATOM 2014 C CA . TRP A 1 256 ? -0.253 1.922 5.818 1.00 98.56 256 TRP A CA 1
ATOM 2015 C C . TRP A 1 256 ? -1.067 0.838 6.540 1.00 98.56 256 TRP A C 1
ATOM 2017 O O . TRP A 1 256 ? -0.738 -0.344 6.427 1.00 98.56 256 TRP A O 1
ATOM 2027 N N . ILE A 1 257 ? -2.176 1.207 7.193 1.00 98.69 257 ILE A N 1
ATOM 2028 C CA . ILE A 1 257 ? -3.090 0.243 7.828 1.00 98.69 257 ILE A CA 1
ATOM 2029 C C . ILE A 1 257 ? -3.753 -0.657 6.772 1.00 98.69 257 ILE A C 1
ATOM 2031 O O . ILE A 1 257 ? -3.774 -1.881 6.912 1.00 98.69 257 ILE A O 1
ATOM 2035 N N . ALA A 1 258 ? -4.272 -0.075 5.690 1.00 98.50 258 ALA A N 1
ATOM 2036 C CA . ALA A 1 258 ? -5.020 -0.798 4.663 1.00 98.50 258 ALA A CA 1
ATOM 2037 C C . ALA A 1 258 ? -4.174 -1.854 3.935 1.00 98.50 258 ALA A C 1
ATOM 2039 O O . ALA A 1 258 ? -4.659 -2.953 3.618 1.00 98.50 258 ALA A O 1
ATOM 2040 N N . THR A 1 259 ? -2.888 -1.554 3.747 1.00 98.19 259 THR A N 1
ATOM 2041 C CA . THR A 1 259 ? -1.906 -2.459 3.144 1.00 98.19 259 THR A CA 1
ATOM 2042 C C . THR A 1 259 ? -1.354 -3.519 4.104 1.00 98.19 259 THR A C 1
ATOM 2044 O O . THR A 1 259 ? -0.466 -4.266 3.703 1.00 98.19 259 THR A O 1
ATOM 2047 N N . TYR A 1 260 ? -1.882 -3.675 5.327 1.00 97.12 260 TYR A N 1
ATOM 2048 C CA . TYR A 1 260 ? -1.518 -4.788 6.216 1.00 97.12 260 TYR A CA 1
ATOM 2049 C C . TYR A 1 260 ? -1.506 -6.131 5.463 1.00 97.12 260 TYR A C 1
ATOM 2051 O O . TYR A 1 260 ? -2.397 -6.421 4.669 1.00 97.12 260 TYR A O 1
ATOM 2059 N N . ASN A 1 261 ? -0.489 -6.966 5.676 1.00 93.19 261 ASN A N 1
ATOM 2060 C CA . ASN A 1 261 ? -0.296 -8.200 4.904 1.00 93.19 261 ASN A CA 1
ATOM 2061 C C . ASN A 1 261 ? -0.017 -7.984 3.388 1.00 93.19 261 ASN A C 1
ATOM 2063 O O . ASN A 1 261 ? -0.275 -8.843 2.547 1.00 93.19 261 ASN A O 1
ATOM 2067 N N . ARG A 1 262 ? 0.520 -6.813 3.018 1.00 96.25 262 ARG A N 1
ATOM 2068 C CA . ARG A 1 262 ? 1.066 -6.487 1.686 1.00 96.25 262 ARG A CA 1
ATOM 2069 C C . ARG A 1 262 ? 2.396 -5.743 1.848 1.00 96.25 262 ARG A C 1
ATOM 2071 O O . ARG A 1 262 ? 2.559 -4.621 1.378 1.00 96.25 262 ARG A O 1
ATOM 2078 N N . GLY A 1 263 ? 3.356 -6.379 2.528 1.00 94.50 263 GLY A N 1
ATOM 2079 C CA . GLY A 1 263 ? 4.558 -5.731 3.080 1.00 94.50 263 GLY A CA 1
ATOM 2080 C C . GLY A 1 263 ? 5.353 -4.840 2.115 1.00 94.50 263 GLY A C 1
ATOM 2081 O O . GLY A 1 263 ? 5.784 -3.761 2.512 1.00 94.50 263 GLY A O 1
ATOM 2082 N N . TYR A 1 264 ? 5.498 -5.220 0.840 1.00 95.62 264 TYR A N 1
ATOM 2083 C CA . TYR A 1 264 ? 6.162 -4.366 -0.157 1.00 95.62 264 TYR A CA 1
ATOM 2084 C C . TYR A 1 264 ? 5.379 -3.084 -0.470 1.00 95.62 264 TYR A C 1
ATOM 2086 O O . TYR A 1 264 ? 5.986 -2.022 -0.595 1.00 95.62 264 TYR A O 1
ATOM 2094 N N . ALA A 1 265 ? 4.048 -3.162 -0.567 1.00 97.31 265 ALA A N 1
ATOM 2095 C CA . ALA A 1 265 ? 3.191 -1.994 -0.772 1.00 97.31 265 ALA A CA 1
ATOM 2096 C C . ALA A 1 265 ? 3.171 -1.107 0.480 1.00 97.31 265 ALA A C 1
ATOM 2098 O O . ALA A 1 265 ? 3.326 0.106 0.370 1.00 97.31 265 ALA A O 1
ATOM 2099 N N . THR A 1 266 ? 3.086 -1.710 1.670 1.00 97.56 266 THR A N 1
ATOM 2100 C CA . THR A 1 266 ? 3.204 -0.993 2.947 1.00 97.56 266 THR A CA 1
ATOM 2101 C C . THR A 1 266 ? 4.522 -0.232 3.037 1.00 97.56 266 THR A C 1
ATOM 2103 O O . THR A 1 266 ? 4.531 0.947 3.372 1.00 97.56 266 THR A O 1
ATOM 2106 N N . TRP A 1 267 ? 5.641 -0.878 2.698 1.00 97.31 267 TRP A N 1
ATOM 2107 C CA . TRP A 1 267 ? 6.961 -0.255 2.755 1.00 97.31 267 TRP A CA 1
ATOM 2108 C C . TRP A 1 267 ? 7.165 0.814 1.676 1.00 97.31 267 TRP A C 1
ATOM 2110 O O . TRP A 1 267 ? 7.860 1.798 1.915 1.00 97.31 267 TRP A O 1
ATOM 2120 N N . LEU A 1 268 ? 6.578 0.646 0.485 1.00 97.44 268 LEU A N 1
ATOM 2121 C CA . LEU A 1 268 ? 6.534 1.686 -0.548 1.00 97.44 268 LEU A CA 1
ATOM 2122 C C . LEU A 1 268 ? 5.822 2.940 -0.033 1.00 97.44 268 LEU A C 1
ATOM 2124 O O . LEU A 1 268 ? 6.416 4.013 -0.031 1.00 97.44 268 LEU A O 1
ATOM 2128 N N . HIS A 1 269 ? 4.577 2.800 0.423 1.00 97.31 269 HIS A N 1
ATOM 2129 C CA . HIS A 1 269 ? 3.760 3.948 0.820 1.00 97.31 269 HIS A CA 1
ATOM 2130 C C . HIS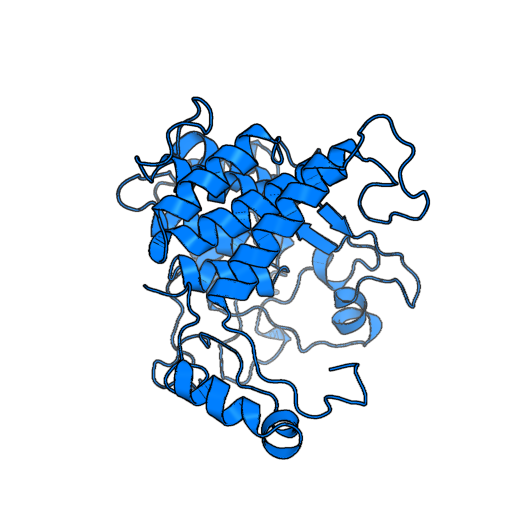 A 1 269 ? 4.248 4.594 2.112 1.00 97.31 269 HIS A C 1
ATOM 2132 O O . HIS A 1 269 ? 4.253 5.816 2.198 1.00 97.31 269 HIS A O 1
ATOM 2138 N N . TYR A 1 270 ? 4.762 3.806 3.061 1.00 96.44 270 TYR A N 1
ATOM 2139 C CA . TYR A 1 270 ? 5.432 4.340 4.249 1.00 96.44 270 TYR A CA 1
ATOM 2140 C C . TYR A 1 270 ? 6.547 5.325 3.875 1.00 96.44 270 TYR A C 1
ATOM 2142 O O . TYR A 1 270 ? 6.572 6.423 4.408 1.00 96.44 270 TYR A O 1
ATOM 2150 N N . ARG A 1 271 ? 7.421 4.970 2.921 1.00 96.44 271 ARG A N 1
ATOM 2151 C CA . ARG A 1 271 ? 8.510 5.851 2.455 1.00 96.44 271 ARG A CA 1
ATOM 2152 C C . ARG A 1 271 ? 8.021 7.025 1.607 1.00 96.44 271 ARG A C 1
ATOM 2154 O O . ARG A 1 271 ? 8.674 8.049 1.561 1.00 96.44 271 ARG A O 1
ATOM 2161 N N . ARG A 1 272 ? 6.890 6.891 0.908 1.00 95.44 272 ARG A N 1
ATOM 2162 C CA . ARG A 1 272 ? 6.323 8.008 0.134 1.00 95.44 272 ARG A CA 1
ATOM 2163 C C . ARG A 1 272 ? 5.723 9.093 1.023 1.00 95.44 272 ARG A C 1
ATOM 2165 O O . ARG A 1 272 ? 5.859 10.273 0.716 1.00 95.44 272 ARG A O 1
ATOM 2172 N N . TYR A 1 273 ? 5.031 8.686 2.083 1.00 95.69 273 TYR A N 1
ATOM 2173 C CA . TYR A 1 273 ? 4.338 9.616 2.973 1.00 95.69 273 TYR A CA 1
ATOM 2174 C C . TYR A 1 273 ? 5.137 9.978 4.228 1.00 95.69 273 TYR A C 1
ATOM 2176 O O . TYR A 1 273 ? 4.763 10.940 4.890 1.00 95.69 273 TYR A O 1
ATOM 2184 N N . ASP A 1 274 ? 6.172 9.206 4.573 1.00 94.56 274 ASP A N 1
ATOM 2185 C CA . ASP A 1 274 ? 6.859 9.204 5.875 1.00 94.56 274 ASP A CA 1
ATOM 2186 C C . ASP A 1 274 ? 5.906 8.976 7.056 1.00 94.56 274 ASP A C 1
ATOM 2188 O O . ASP A 1 274 ? 6.061 9.534 8.143 1.00 94.56 274 ASP A O 1
ATOM 2192 N N . GLN A 1 275 ? 4.865 8.167 6.828 1.00 95.88 275 GLN A N 1
ATOM 2193 C CA . GLN A 1 275 ? 3.757 7.978 7.762 1.00 95.88 275 GLN A CA 1
ATOM 2194 C C . GLN A 1 275 ? 3.329 6.505 7.871 1.00 95.88 275 GLN A C 1
ATOM 2196 O O . GLN A 1 275 ? 3.343 5.782 6.870 1.00 95.88 275 GLN A O 1
ATOM 2201 N N . PRO A 1 276 ? 2.905 6.052 9.066 1.00 95.69 276 PRO A N 1
ATOM 2202 C CA . PRO A 1 276 ? 2.926 6.800 10.325 1.00 95.69 276 PRO A CA 1
ATOM 2203 C C . PRO A 1 276 ? 4.355 6.962 10.865 1.00 95.69 276 PRO A C 1
ATOM 2205 O O . PRO A 1 276 ? 5.238 6.168 10.546 1.00 95.69 276 PRO A O 1
ATOM 2208 N N . ILE A 1 277 ? 4.568 7.942 11.742 1.00 92.56 277 ILE A N 1
ATOM 2209 C CA . ILE A 1 277 ? 5.823 8.051 12.497 1.00 92.56 277 ILE A CA 1
ATOM 2210 C C . ILE A 1 277 ? 6.026 6.784 13.339 1.00 92.56 277 ILE A C 1
ATOM 2212 O O . ILE A 1 277 ? 5.192 6.444 14.183 1.00 92.56 277 ILE A O 1
ATOM 2216 N N . MET A 1 278 ? 7.130 6.079 13.090 1.00 92.00 278 MET A N 1
ATOM 2217 C CA . MET A 1 278 ? 7.465 4.825 13.764 1.00 92.00 278 MET A CA 1
ATOM 2218 C C . MET A 1 278 ? 8.317 5.093 15.000 1.00 92.00 278 MET A C 1
ATOM 2220 O O . MET A 1 278 ? 9.165 5.986 15.010 1.00 92.00 278 MET A O 1
ATOM 2224 N N . LYS A 1 279 ? 8.147 4.264 16.032 1.00 92.38 279 LYS A N 1
ATOM 2225 C CA . LYS A 1 279 ? 9.079 4.250 17.161 1.00 92.38 279 LYS A CA 1
ATOM 2226 C C . LYS A 1 279 ? 10.463 3.786 16.713 1.00 92.38 279 LYS A C 1
ATOM 2228 O O . LYS A 1 279 ? 10.579 2.864 15.900 1.00 92.38 279 LYS A O 1
ATOM 2233 N N . ASP A 1 280 ? 11.491 4.357 17.332 1.00 90.88 280 ASP A N 1
ATOM 2234 C CA . ASP A 1 280 ? 12.878 3.963 17.105 1.00 90.88 280 ASP A CA 1
ATOM 2235 C C . ASP A 1 280 ? 13.121 2.491 17.449 1.00 90.88 280 ASP A C 1
ATOM 2237 O O . ASP A 1 280 ? 12.779 1.986 18.526 1.00 90.88 280 ASP A O 1
ATOM 2241 N N . VAL A 1 281 ? 13.807 1.796 16.549 1.00 90.06 281 VAL A N 1
ATOM 2242 C CA . VAL A 1 281 ? 14.201 0.407 16.752 1.00 90.06 281 VAL A CA 1
ATOM 2243 C C . VAL A 1 281 ? 15.505 0.379 17.549 1.00 90.06 281 VAL A C 1
ATOM 2245 O O . VAL A 1 281 ? 16.581 0.628 17.009 1.00 90.06 281 VAL A O 1
ATOM 2248 N N . LYS A 1 282 ? 15.446 -0.000 18.834 1.00 80.06 282 LYS A N 1
ATOM 2249 C CA . LYS A 1 282 ? 16.603 -0.005 19.766 1.00 80.06 282 LYS A CA 1
ATOM 2250 C C . LYS A 1 282 ? 17.857 -0.716 19.220 1.00 80.06 282 LYS A C 1
ATOM 2252 O O . LYS A 1 282 ? 18.974 -0.327 19.545 1.00 80.06 282 LYS A O 1
ATOM 2257 N N . LYS A 1 283 ? 17.681 -1.763 18.404 1.00 85.25 283 LYS A N 1
ATOM 2258 C CA . LYS A 1 283 ? 18.762 -2.515 17.728 1.00 85.25 283 LYS A CA 1
ATOM 2259 C C . LYS A 1 283 ? 18.751 -2.354 16.200 1.00 85.25 283 LYS A C 1
ATOM 2261 O O . LYS A 1 283 ? 19.289 -3.197 15.484 1.00 85.25 283 LYS A O 1
ATOM 2266 N N . GLY A 1 284 ? 18.120 -1.292 15.702 1.00 84.94 284 GLY A N 1
ATOM 2267 C CA . GLY A 1 284 ? 18.064 -0.954 14.286 1.00 84.94 284 GLY A CA 1
ATOM 2268 C C . GLY A 1 284 ? 19.463 -0.722 13.722 1.00 84.94 284 GLY A C 1
ATOM 2269 O O . GLY A 1 284 ? 20.328 -0.137 14.387 1.00 84.94 284 GLY A O 1
ATOM 2270 N N . LYS A 1 285 ? 19.685 -1.222 12.504 1.00 88.12 285 LYS A N 1
ATOM 2271 C CA . LYS A 1 285 ? 20.962 -1.104 11.790 1.00 88.12 285 LYS A CA 1
ATOM 2272 C C . LYS A 1 285 ? 21.140 0.242 11.105 1.00 88.12 285 LYS A C 1
ATOM 2274 O O . LYS A 1 285 ? 22.281 0.621 10.874 1.00 88.12 285 LYS A O 1
ATOM 2279 N N . THR A 1 286 ? 20.050 0.953 10.833 1.00 91.62 286 THR A N 1
ATOM 2280 C CA . THR A 1 286 ? 20.138 2.312 10.321 1.00 91.62 286 THR A CA 1
ATOM 2281 C C . THR A 1 286 ? 20.650 3.266 11.397 1.00 91.62 286 THR A C 1
ATOM 2283 O O . THR A 1 286 ? 20.531 3.021 12.612 1.00 91.62 286 THR A O 1
ATOM 2286 N N . THR A 1 287 ? 21.233 4.367 10.945 1.00 91.94 287 THR A N 1
ATOM 2287 C CA . THR A 1 287 ? 21.741 5.423 11.829 1.00 91.94 287 THR A CA 1
ATOM 2288 C C . THR A 1 287 ? 20.597 6.134 12.558 1.00 91.94 287 THR A C 1
ATOM 2290 O O . THR A 1 287 ? 20.697 6.367 13.759 1.00 91.94 287 THR A O 1
ATOM 2293 N N . ASP A 1 288 ? 19.481 6.373 11.862 1.00 90.75 288 ASP A N 1
ATOM 2294 C CA . ASP A 1 288 ? 18.270 7.033 12.375 1.00 90.75 288 ASP A CA 1
ATOM 2295 C C . ASP A 1 288 ? 17.343 6.114 13.193 1.00 90.75 288 ASP A C 1
ATOM 2297 O O . ASP A 1 288 ? 16.326 6.569 13.697 1.00 90.75 288 ASP A O 1
ATOM 2301 N N . LYS A 1 289 ? 17.666 4.818 13.317 1.00 91.44 289 LYS A N 1
ATOM 2302 C CA . LYS A 1 289 ? 16.841 3.792 13.990 1.00 91.44 289 LYS A CA 1
ATOM 2303 C C . LYS A 1 289 ? 15.439 3.588 13.407 1.00 91.44 289 LYS A C 1
ATOM 2305 O O . LYS A 1 289 ? 14.640 2.871 14.011 1.00 91.44 289 LYS A O 1
ATOM 2310 N N . GLN A 1 290 ? 15.177 4.108 12.214 1.00 91.00 290 GLN A N 1
ATOM 2311 C CA . GLN A 1 290 ? 13.934 3.918 11.472 1.00 91.00 290 GLN A CA 1
ATOM 2312 C C . GLN A 1 290 ? 14.037 2.730 10.492 1.00 91.00 290 GLN A C 1
ATOM 2314 O O . GLN A 1 290 ? 15.129 2.209 10.243 1.00 91.00 290 GLN A O 1
ATOM 2319 N N . PRO A 1 291 ? 12.916 2.247 9.923 1.00 91.00 291 PRO A N 1
ATOM 2320 C CA . PRO A 1 291 ? 12.944 1.221 8.882 1.00 91.00 291 PRO A CA 1
ATOM 2321 C C . PRO A 1 291 ? 13.857 1.600 7.700 1.00 91.00 291 PRO A C 1
ATOM 2323 O O . PRO A 1 291 ? 13.920 2.768 7.320 1.00 91.00 291 PRO A O 1
ATOM 2326 N N . PRO A 1 292 ? 14.550 0.637 7.065 1.00 93.69 292 PRO A N 1
ATOM 2327 C CA . PRO A 1 292 ? 15.452 0.928 5.950 1.00 93.69 292 PRO A CA 1
ATOM 2328 C C . PRO A 1 292 ? 14.719 1.607 4.782 1.00 93.69 292 PRO A C 1
ATOM 2330 O O . PRO A 1 292 ? 13.530 1.371 4.566 1.00 93.69 292 PRO A O 1
ATOM 2333 N N . ARG A 1 293 ? 15.427 2.426 3.999 1.00 94.00 293 ARG A N 1
ATOM 2334 C CA . ARG A 1 293 ? 14.895 3.089 2.793 1.00 94.00 293 ARG A CA 1
ATOM 2335 C C . ARG A 1 293 ? 15.087 2.254 1.529 1.00 94.00 293 ARG A C 1
ATOM 2337 O O . ARG A 1 293 ? 14.354 2.425 0.558 1.00 94.00 293 ARG A O 1
ATOM 2344 N N . ARG A 1 294 ? 15.995 1.277 1.561 1.00 94.94 294 ARG A N 1
ATOM 2345 C CA . ARG A 1 294 ? 16.167 0.246 0.529 1.00 94.94 294 ARG A CA 1
ATOM 2346 C C . ARG A 1 294 ? 16.841 -1.009 1.083 1.00 94.94 294 ARG A C 1
ATOM 2348 O O . ARG A 1 294 ? 17.343 -1.019 2.203 1.00 94.94 294 ARG A O 1
ATOM 2355 N N . LEU A 1 295 ? 16.885 -2.056 0.262 1.00 93.81 295 LEU A N 1
ATOM 2356 C CA . LEU A 1 295 ? 17.797 -3.180 0.466 1.00 93.81 295 LEU A CA 1
ATOM 2357 C C . LEU A 1 295 ? 19.127 -2.883 -0.239 1.00 93.81 295 LEU A C 1
ATOM 2359 O O . LEU A 1 295 ? 19.146 -2.236 -1.295 1.00 93.81 295 LEU A O 1
ATOM 2363 N N . THR A 1 296 ? 20.225 -3.347 0.353 1.00 93.69 296 THR A N 1
ATOM 2364 C CA . THR A 1 296 ? 21.547 -3.325 -0.285 1.00 93.69 296 THR A CA 1
ATOM 2365 C C . THR A 1 296 ? 21.590 -4.324 -1.435 1.00 93.69 296 THR A C 1
ATOM 2367 O O . THR A 1 296 ? 20.767 -5.246 -1.494 1.00 93.69 296 THR A O 1
ATOM 2370 N N . TYR A 1 297 ? 22.548 -4.175 -2.347 1.00 92.88 297 TYR A N 1
ATOM 2371 C CA . TYR A 1 297 ? 22.778 -5.219 -3.340 1.00 92.88 297 TYR A CA 1
ATOM 2372 C C . TYR A 1 297 ? 23.189 -6.528 -2.641 1.00 92.88 297 TYR A C 1
ATOM 2374 O O . TYR A 1 297 ? 23.842 -6.484 -1.590 1.00 92.88 297 TYR A O 1
ATOM 2382 N N . PRO A 1 298 ? 22.801 -7.701 -3.178 1.00 92.19 298 PRO A N 1
ATOM 2383 C CA . PRO A 1 298 ? 23.237 -8.978 -2.629 1.00 92.19 298 PRO A CA 1
ATOM 2384 C C . PRO A 1 298 ? 24.764 -9.052 -2.559 1.00 92.19 298 PRO A C 1
ATOM 2386 O O . PRO A 1 298 ? 25.451 -8.648 -3.494 1.00 92.19 298 PRO A O 1
ATOM 2389 N N . VAL A 1 299 ? 25.303 -9.631 -1.484 1.00 89.12 299 VAL A N 1
ATOM 2390 C CA . VAL A 1 299 ? 26.760 -9.805 -1.320 1.00 89.12 299 VAL A CA 1
ATOM 2391 C C . VAL A 1 299 ? 27.364 -10.572 -2.502 1.00 89.12 299 VAL A C 1
ATOM 2393 O O . VAL A 1 299 ? 28.454 -10.249 -2.960 1.00 89.12 299 VAL A O 1
ATOM 2396 N N . SER A 1 300 ? 26.624 -11.539 -3.050 1.00 89.94 300 SER A N 1
ATOM 2397 C CA . SER A 1 300 ? 27.032 -12.299 -4.232 1.00 89.94 300 SER A CA 1
ATOM 2398 C C . SER A 1 300 ? 27.147 -11.440 -5.495 1.00 89.94 300 SER A C 1
ATOM 2400 O O . SER A 1 300 ? 28.022 -11.685 -6.313 1.00 89.94 300 SER A O 1
ATOM 2402 N N . GLU A 1 301 ? 26.322 -10.404 -5.665 1.00 88.31 301 GLU A N 1
ATOM 2403 C CA . GLU A 1 301 ? 26.450 -9.482 -6.804 1.00 88.31 301 GLU A CA 1
ATOM 2404 C C . GLU A 1 301 ? 27.701 -8.610 -6.675 1.00 88.31 301 GLU A C 1
ATOM 2406 O O . GLU A 1 301 ? 28.329 -8.285 -7.678 1.00 88.31 301 GLU A O 1
ATOM 2411 N N . GLN A 1 302 ? 28.126 -8.282 -5.453 1.00 83.00 302 GLN A N 1
ATOM 2412 C CA . GLN A 1 302 ? 29.342 -7.491 -5.224 1.00 83.00 302 GLN A CA 1
ATOM 2413 C C . GLN A 1 302 ? 30.621 -8.238 -5.632 1.00 83.00 302 GLN A C 1
ATOM 2415 O O . GLN A 1 302 ? 31.644 -7.595 -5.893 1.00 83.00 302 GLN A O 1
ATOM 2420 N N . THR A 1 303 ? 30.566 -9.574 -5.690 1.00 84.75 303 THR A N 1
ATOM 2421 C CA . THR A 1 303 ? 31.667 -10.436 -6.137 1.00 84.75 303 THR A CA 1
ATOM 2422 C C . THR A 1 303 ? 31.500 -10.907 -7.582 1.00 84.75 303 THR A C 1
ATOM 2424 O O . THR A 1 303 ? 32.479 -10.901 -8.322 1.00 84.75 303 THR A O 1
ATOM 2427 N N . MET A 1 304 ? 30.287 -11.280 -8.005 1.00 87.88 304 MET A N 1
ATOM 2428 C CA . MET A 1 304 ? 30.029 -11.862 -9.332 1.00 87.88 304 MET A CA 1
ATOM 2429 C C . MET A 1 304 ? 29.759 -10.821 -10.425 1.00 87.88 304 MET A C 1
ATOM 2431 O O . MET A 1 304 ? 30.052 -11.078 -11.589 1.00 87.88 304 MET A O 1
ATOM 2435 N N . ASN A 1 305 ? 29.242 -9.639 -10.080 1.00 90.56 305 ASN A N 1
ATOM 2436 C CA . ASN A 1 305 ? 29.001 -8.550 -11.024 1.00 90.56 305 ASN A CA 1
ATOM 2437 C C . ASN A 1 305 ? 29.479 -7.218 -10.439 1.00 90.56 305 ASN A C 1
ATOM 2439 O O . ASN A 1 305 ? 28.724 -6.460 -9.823 1.00 90.56 305 ASN A O 1
ATOM 2443 N N . ILE A 1 306 ? 30.757 -6.908 -10.673 1.00 85.31 306 ILE A N 1
ATOM 2444 C CA . ILE A 1 306 ? 31.431 -5.729 -10.110 1.00 85.31 306 ILE A CA 1
ATOM 2445 C C . ILE A 1 306 ? 30.714 -4.399 -10.413 1.00 85.31 306 ILE A C 1
ATOM 2447 O O . ILE A 1 306 ? 30.831 -3.454 -9.633 1.00 85.31 306 ILE A O 1
ATOM 2451 N N . ASN A 1 307 ? 29.899 -4.342 -11.476 1.00 91.62 307 ASN A N 1
ATOM 2452 C CA . ASN A 1 307 ? 29.086 -3.173 -11.827 1.00 91.62 307 ASN A CA 1
ATOM 2453 C C . ASN A 1 307 ? 28.047 -2.797 -10.750 1.00 91.62 307 ASN A C 1
ATOM 2455 O O . ASN A 1 307 ? 27.536 -1.677 -10.764 1.00 91.62 307 ASN A O 1
ATOM 2459 N N . SER A 1 308 ? 27.740 -3.691 -9.803 1.00 89.81 308 SER A N 1
ATOM 2460 C CA . SER A 1 308 ? 26.910 -3.379 -8.630 1.00 89.81 308 SER A CA 1
ATOM 2461 C C . SER A 1 308 ? 27.530 -2.281 -7.752 1.00 89.81 308 SER A C 1
ATOM 2463 O O . SER A 1 308 ? 26.806 -1.449 -7.199 1.00 89.81 308 SER A O 1
ATOM 2465 N N . LYS A 1 309 ? 28.869 -2.198 -7.682 1.00 89.38 309 LYS A N 1
ATOM 2466 C CA . LYS A 1 309 ? 29.578 -1.127 -6.960 1.00 89.38 309 LYS A CA 1
ATOM 2467 C C . LYS A 1 309 ? 29.392 0.223 -7.644 1.00 89.38 309 LYS A C 1
ATOM 2469 O O . LYS A 1 309 ? 29.057 1.201 -6.979 1.00 89.38 309 LYS A O 1
ATOM 2474 N N . ASP A 1 310 ? 29.520 0.263 -8.968 1.00 91.25 310 ASP A N 1
ATOM 2475 C CA . ASP A 1 310 ? 29.277 1.476 -9.757 1.00 91.25 310 ASP A CA 1
ATOM 2476 C C . ASP A 1 310 ? 27.827 1.946 -9.620 1.00 91.25 310 ASP A C 1
ATOM 2478 O O . ASP A 1 310 ? 27.566 3.141 -9.461 1.00 91.25 310 ASP A O 1
ATOM 2482 N N . ALA A 1 311 ? 26.878 1.008 -9.635 1.00 93.00 311 ALA A N 1
ATOM 2483 C CA . ALA A 1 311 ? 25.467 1.293 -9.403 1.00 93.00 311 ALA A CA 1
ATOM 2484 C C . ALA A 1 311 ? 25.231 1.888 -8.008 1.00 93.00 311 ALA A C 1
ATOM 2486 O O . ALA A 1 311 ? 24.514 2.877 -7.878 1.00 93.00 311 ALA A O 1
ATOM 2487 N N . GLY A 1 312 ? 25.864 1.321 -6.975 1.00 92.56 312 GLY A N 1
ATOM 2488 C CA . GLY A 1 312 ? 25.829 1.846 -5.611 1.00 92.56 312 GLY A CA 1
ATOM 2489 C C . GLY A 1 312 ? 26.398 3.260 -5.520 1.00 92.56 312 GLY A C 1
ATOM 2490 O O . GLY A 1 312 ? 25.756 4.140 -4.954 1.00 92.56 312 GLY A O 1
ATOM 2491 N N . ASN A 1 313 ? 27.556 3.512 -6.129 1.00 92.12 313 ASN A N 1
ATOM 2492 C CA . ASN A 1 313 ? 28.203 4.826 -6.114 1.00 92.12 313 ASN A CA 1
ATOM 2493 C C . ASN A 1 313 ? 27.330 5.916 -6.755 1.00 92.12 313 ASN A C 1
ATOM 2495 O O . ASN A 1 313 ? 27.217 7.008 -6.200 1.00 92.12 313 ASN A O 1
ATOM 2499 N N . LYS A 1 314 ? 26.648 5.612 -7.868 1.00 92.38 314 LYS A N 1
ATOM 2500 C CA . LYS A 1 314 ? 25.757 6.563 -8.564 1.00 92.38 314 LYS A CA 1
ATOM 2501 C C . LYS A 1 314 ? 24.592 7.067 -7.715 1.00 92.38 314 LYS A C 1
ATOM 2503 O O . LYS A 1 314 ? 24.082 8.148 -7.985 1.00 92.38 314 LYS A O 1
ATOM 2508 N N . ILE A 1 315 ? 24.173 6.301 -6.711 1.00 91.50 315 ILE A N 1
ATOM 2509 C CA . ILE A 1 315 ? 23.071 6.671 -5.816 1.00 91.50 315 ILE A CA 1
ATOM 2510 C C . ILE A 1 315 ? 23.547 7.145 -4.437 1.00 91.50 315 ILE A C 1
ATOM 2512 O O . ILE A 1 315 ? 22.732 7.301 -3.539 1.00 91.50 315 ILE A O 1
ATOM 2516 N N . GLY A 1 316 ? 24.849 7.389 -4.246 1.00 91.38 316 GLY A N 1
ATOM 2517 C CA . GLY A 1 316 ? 25.400 7.846 -2.961 1.00 91.38 316 GLY A CA 1
ATOM 2518 C C . GLY A 1 316 ? 25.828 6.719 -2.011 1.00 91.38 316 GLY A C 1
ATOM 2519 O O . GLY A 1 316 ? 26.070 6.957 -0.828 1.00 91.38 316 GLY A O 1
ATOM 2520 N N . GLY A 1 317 ? 25.951 5.494 -2.524 1.00 93.00 317 GLY A N 1
ATOM 2521 C CA . GLY A 1 317 ? 26.474 4.322 -1.824 1.00 93.00 317 GLY A CA 1
ATOM 2522 C C . GLY A 1 317 ? 25.446 3.205 -1.629 1.00 93.00 317 GLY A C 1
ATOM 2523 O O . GLY A 1 317 ? 24.231 3.415 -1.658 1.00 93.00 317 GLY A O 1
ATOM 2524 N N . ASP A 1 318 ? 25.946 1.990 -1.389 1.00 93.25 318 ASP A N 1
ATOM 2525 C CA . ASP A 1 318 ? 25.122 0.807 -1.114 1.00 93.25 318 ASP A CA 1
ATOM 2526 C C . ASP A 1 318 ? 24.798 0.669 0.381 1.00 93.25 318 ASP A C 1
ATOM 2528 O O . ASP A 1 318 ? 25.324 -0.193 1.082 1.00 93.25 318 ASP A O 1
ATOM 2532 N N . LYS A 1 319 ? 23.961 1.581 0.885 1.00 93.31 319 LYS A N 1
ATOM 2533 C CA . LYS A 1 319 ? 23.519 1.623 2.287 1.00 93.31 319 LYS A CA 1
ATOM 2534 C C . LYS A 1 319 ? 22.007 1.454 2.376 1.00 93.31 319 LYS A C 1
ATOM 2536 O O . LYS A 1 319 ? 21.278 1.811 1.450 1.00 93.31 319 LYS A O 1
ATOM 2541 N N . MET A 1 320 ? 21.531 0.940 3.509 1.00 94.06 320 MET A N 1
ATOM 2542 C CA . MET A 1 320 ? 20.096 0.768 3.768 1.00 94.06 320 MET A CA 1
ATOM 2543 C C . MET A 1 320 ? 19.355 2.109 3.848 1.00 94.06 320 MET A C 1
ATOM 2545 O O . MET A 1 320 ? 18.157 2.161 3.580 1.00 94.06 320 MET A O 1
ATOM 2549 N N . GLU A 1 321 ? 20.059 3.183 4.199 1.00 94.25 321 GLU A N 1
ATOM 2550 C CA . GLU A 1 321 ? 19.536 4.548 4.308 1.00 94.25 321 GLU A CA 1
ATOM 2551 C C . GLU A 1 321 ? 19.581 5.334 2.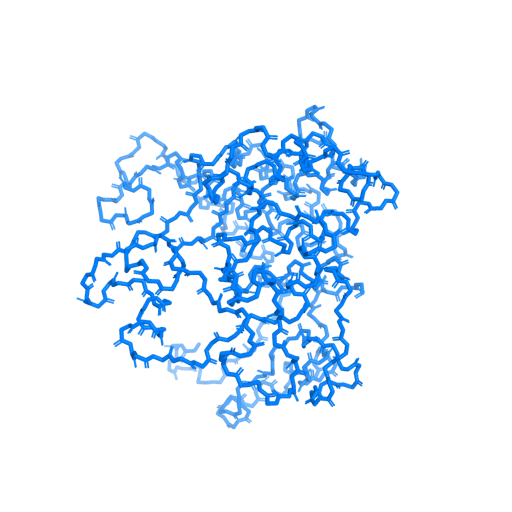995 1.00 94.25 321 GLU A C 1
ATOM 2553 O O . GLU A 1 321 ? 18.994 6.410 2.910 1.00 94.25 321 GLU A O 1
ATOM 2558 N N . THR A 1 322 ? 20.260 4.823 1.964 1.00 94.56 322 THR A N 1
ATOM 2559 C CA . THR A 1 322 ? 20.301 5.491 0.663 1.00 94.56 322 THR A CA 1
ATOM 2560 C C . THR A 1 322 ? 18.898 5.502 0.053 1.00 94.56 322 THR A C 1
ATOM 2562 O O . THR A 1 322 ? 18.332 4.445 -0.239 1.00 94.56 322 THR A O 1
ATOM 2565 N N . LYS A 1 323 ? 18.337 6.696 -0.150 1.00 94.06 323 LYS A N 1
ATOM 2566 C CA . LYS A 1 323 ? 17.000 6.871 -0.723 1.00 94.06 323 LYS A CA 1
ATOM 2567 C C . LYS A 1 323 ? 16.959 6.430 -2.188 1.00 94.06 323 LYS A C 1
ATOM 2569 O O . LYS A 1 323 ? 17.927 6.583 -2.935 1.00 94.06 323 LYS A O 1
ATOM 2574 N N . LEU A 1 324 ? 15.831 5.853 -2.598 1.00 95.06 324 LEU A N 1
ATOM 2575 C CA . LEU A 1 324 ? 15.580 5.527 -4.004 1.00 95.06 324 LEU A CA 1
ATOM 2576 C C . LEU A 1 324 ? 15.254 6.802 -4.792 1.00 95.06 324 LEU A C 1
ATOM 2578 O O . LEU A 1 324 ? 14.921 7.828 -4.216 1.00 95.06 324 LEU A O 1
ATOM 2582 N N . PHE A 1 325 ? 15.320 6.744 -6.124 1.00 95.12 325 PHE A N 1
ATOM 2583 C CA . PHE A 1 325 ? 15.154 7.929 -6.980 1.00 95.12 325 PHE A CA 1
ATOM 2584 C C . PHE A 1 325 ? 13.847 8.712 -6.739 1.00 95.12 325 PHE A C 1
ATOM 2586 O O . PHE A 1 325 ? 13.820 9.924 -6.943 1.00 95.12 325 PHE A O 1
ATOM 2593 N N . TRP A 1 326 ? 12.784 8.019 -6.320 1.00 95.50 326 TRP A N 1
ATOM 2594 C CA . TRP A 1 326 ? 11.459 8.572 -6.033 1.00 95.50 326 TRP A CA 1
ATOM 2595 C C . TRP A 1 326 ? 11.270 9.001 -4.571 1.00 95.50 326 TRP A C 1
ATOM 2597 O O . TRP A 1 326 ? 10.321 9.710 -4.266 1.00 95.50 326 TRP A O 1
ATOM 2607 N N . ASP A 1 327 ? 12.152 8.571 -3.671 1.00 93.88 327 ASP A N 1
ATOM 2608 C CA . ASP A 1 327 ? 12.079 8.828 -2.232 1.00 93.88 327 ASP A CA 1
ATOM 2609 C C . ASP A 1 327 ? 12.780 10.170 -1.947 1.00 93.88 327 ASP A C 1
ATOM 2611 O O . ASP A 1 327 ? 14.007 10.243 -1.826 1.00 93.88 327 ASP A O 1
ATOM 2615 N N . LYS A 1 328 ? 12.013 11.268 -2.007 1.00 87.06 328 LYS A N 1
ATOM 2616 C CA . LYS A 1 328 ? 12.528 12.648 -1.912 1.00 87.06 328 LYS A CA 1
ATOM 2617 C C . LYS A 1 328 ? 12.362 13.282 -0.534 1.00 87.06 328 LYS A C 1
ATOM 2619 O O . LYS A 1 328 ? 13.204 14.107 -0.178 1.00 87.06 328 LYS A O 1
ATOM 2624 N N . ASN A 1 329 ? 11.315 12.903 0.195 1.00 66.88 329 ASN A N 1
ATOM 2625 C CA . ASN A 1 329 ? 10.942 13.477 1.492 1.00 66.88 329 ASN A CA 1
ATOM 2626 C C . ASN A 1 329 ? 11.843 12.945 2.604 1.00 66.88 329 ASN A C 1
ATOM 2628 O O . ASN A 1 329 ? 12.154 11.736 2.569 1.00 66.88 329 ASN A O 1
#

Foldseek 3Di:
DPDPVCQFDFDDAPVVVLVVVLVVLLVVLVPQDQPDAADCPDQFQNRRSVLVSQVSLLVQLVSLLLCCVPCVPSSLVSNLVSLVSHHDDAQVSFRWGWADLDPPGWDVLLVVDPVVVDQQAWAAQQLQVVCVVLVAPCNQLQWPAAPVRGAAGDYFQDDDDRNVHIGGHCNRHVHGGGIATPDGLLLSLLSVLVLQLVVSNDNNDDDHSQRSLLSSQQRLCVVSVHDPVSSVVSCPDPVQPDDSVCSLANSLASQLNSCVNVVVSNLSSCLLSVPDPDDARPNAPDPRSDFFQDAFDPPVCVVSHVSSQVVQVVQPHRDSNRHGSSRDD